Protein AF-A0A293M1A0-F1 (afdb_monomer)

Structure (mmCIF, N/CA/C/O backbone):
data_AF-A0A293M1A0-F1
#
_entry.id   AF-A0A293M1A0-F1
#
loop_
_atom_site.group_PDB
_atom_site.id
_atom_site.type_symbol
_atom_site.label_atom_id
_atom_site.label_alt_id
_atom_site.label_comp_id
_atom_site.label_asym_id
_atom_site.label_entity_id
_atom_site.label_seq_id
_atom_site.pdbx_PDB_ins_code
_atom_site.Cartn_x
_atom_site.Cartn_y
_atom_site.Cartn_z
_atom_site.occupancy
_atom_site.B_iso_or_equiv
_atom_site.auth_seq_id
_atom_site.auth_comp_id
_atom_site.auth_asym_id
_atom_site.auth_atom_id
_atom_site.pdbx_PDB_model_num
ATOM 1 N N . MET A 1 1 ? -8.071 -11.039 8.544 1.00 92.06 1 MET A N 1
ATOM 2 C CA . MET A 1 1 ? -9.370 -10.866 7.841 1.00 92.06 1 MET A CA 1
ATOM 3 C C . MET A 1 1 ? -10.213 -9.900 8.651 1.00 92.06 1 MET A C 1
ATOM 5 O O . MET A 1 1 ? -10.006 -9.827 9.856 1.00 92.06 1 MET A O 1
ATOM 9 N N . THR A 1 2 ? -11.104 -9.145 8.017 1.00 94.00 2 THR A N 1
ATOM 10 C CA . THR A 1 2 ? -11.994 -8.207 8.708 1.00 94.00 2 THR A CA 1
ATOM 11 C C . THR A 1 2 ? -13.139 -8.940 9.395 1.00 94.00 2 THR A C 1
ATOM 13 O O . THR A 1 2 ? -13.490 -10.064 9.032 1.00 94.00 2 THR A O 1
ATOM 16 N N . THR A 1 3 ? -13.730 -8.309 10.402 1.00 91.56 3 THR A N 1
ATOM 17 C CA . THR A 1 3 ? -15.045 -8.707 10.906 1.00 91.56 3 THR A CA 1
ATOM 18 C C . THR A 1 3 ? -16.124 -8.253 9.920 1.00 91.56 3 THR A C 1
ATOM 20 O O . THR A 1 3 ? -15.906 -7.364 9.096 1.00 91.56 3 THR A O 1
ATOM 23 N N . GLY A 1 4 ? -17.299 -8.865 9.993 1.00 88.75 4 GLY A N 1
ATOM 24 C CA . GLY A 1 4 ? -18.459 -8.440 9.219 1.00 88.75 4 GLY A CA 1
ATOM 25 C C . GLY A 1 4 ? -19.722 -8.877 9.935 1.00 88.75 4 GLY A C 1
ATOM 26 O O . GLY A 1 4 ? -19.804 -10.019 10.392 1.00 88.75 4 GLY A O 1
ATOM 27 N N . ARG A 1 5 ? -20.684 -7.962 10.079 1.00 87.62 5 ARG A N 1
ATOM 28 C CA . ARG A 1 5 ? -21.997 -8.292 10.654 1.00 87.62 5 ARG A CA 1
ATOM 29 C C . ARG A 1 5 ? -22.982 -8.623 9.544 1.00 87.62 5 ARG A C 1
ATOM 31 O O . ARG A 1 5 ? -23.763 -9.561 9.674 1.00 87.62 5 ARG A O 1
ATOM 38 N N . ARG A 1 6 ? -22.942 -7.847 8.460 1.00 88.69 6 ARG A N 1
ATOM 39 C CA . ARG A 1 6 ? -23.816 -8.000 7.287 1.00 88.69 6 ARG A CA 1
ATOM 40 C C . ARG A 1 6 ? -23.042 -8.301 6.018 1.00 88.69 6 ARG A C 1
ATOM 42 O O . ARG A 1 6 ? -23.565 -8.964 5.125 1.00 88.69 6 ARG A O 1
ATOM 49 N N . SER A 1 7 ? -21.810 -7.813 5.933 1.00 88.38 7 SER A N 1
ATOM 50 C CA . SER A 1 7 ? -20.919 -8.093 4.816 1.00 88.38 7 SER A CA 1
ATOM 51 C C . SER A 1 7 ? -20.076 -9.344 5.075 1.00 88.38 7 SER A C 1
ATOM 53 O O . SER A 1 7 ? -19.873 -9.766 6.216 1.00 88.38 7 SER A O 1
ATOM 55 N N . ARG A 1 8 ? -19.597 -9.977 3.997 1.00 91.69 8 ARG A N 1
ATOM 56 C CA . ARG A 1 8 ? -18.632 -11.076 4.120 1.00 91.69 8 ARG A CA 1
ATOM 57 C C . ARG A 1 8 ? -17.258 -10.510 4.506 1.00 91.69 8 ARG A C 1
ATOM 59 O O . ARG A 1 8 ? -16.868 -9.497 3.927 1.00 91.69 8 ARG A O 1
ATOM 66 N N . PRO A 1 9 ? -16.507 -11.183 5.398 1.00 92.81 9 PRO A N 1
ATOM 67 C CA . PRO A 1 9 ? -15.127 -10.827 5.714 1.00 92.81 9 PRO A CA 1
ATOM 68 C C . PRO A 1 9 ? -14.248 -10.654 4.471 1.00 92.81 9 PRO A C 1
ATOM 70 O O . PRO A 1 9 ? -14.288 -11.479 3.556 1.00 92.81 9 PRO A O 1
ATOM 73 N N . ILE A 1 10 ? -13.411 -9.618 4.476 1.00 93.44 10 ILE A N 1
ATOM 74 C CA . ILE A 1 10 ? -12.408 -9.343 3.439 1.00 93.44 10 ILE A CA 1
ATOM 75 C C . ILE A 1 10 ? -10.989 -9.374 4.032 1.00 93.44 10 ILE A C 1
ATOM 77 O O . ILE A 1 10 ? -10.817 -9.323 5.255 1.00 93.44 10 ILE A O 1
ATOM 81 N N . PRO A 1 11 ? -9.931 -9.461 3.206 1.00 94.88 11 PRO A N 1
ATOM 82 C CA . PRO A 1 11 ? -8.573 -9.228 3.684 1.00 94.88 11 PRO A CA 1
ATOM 83 C C . PRO A 1 11 ? -8.438 -7.826 4.291 1.00 94.88 11 PRO A C 1
ATOM 85 O O . PRO A 1 11 ? -8.888 -6.847 3.704 1.00 94.88 11 PRO A O 1
ATOM 88 N N . GLN A 1 12 ? -7.797 -7.728 5.459 1.00 95.06 12 GLN A N 1
ATOM 89 C CA . GLN A 1 12 ? -7.543 -6.434 6.115 1.00 95.06 12 GLN A CA 1
ATOM 90 C C . GLN A 1 12 ? -6.562 -5.570 5.322 1.00 95.06 12 GLN A C 1
ATOM 92 O O . GLN A 1 12 ? -6.642 -4.349 5.371 1.00 95.06 12 GLN A O 1
ATOM 97 N N . LEU A 1 13 ? -5.648 -6.205 4.590 1.00 96.31 13 LEU A N 1
ATOM 98 C CA . LEU A 1 13 ? -4.640 -5.544 3.780 1.00 96.31 13 LEU A CA 1
ATOM 99 C C . LEU A 1 13 ? -4.527 -6.283 2.446 1.00 96.31 13 LEU A C 1
ATOM 101 O O . LEU A 1 13 ? -4.285 -7.491 2.426 1.00 96.31 13 LEU A O 1
ATOM 105 N N . ARG A 1 14 ? -4.737 -5.575 1.334 1.00 97.12 14 ARG A N 1
ATOM 106 C CA . ARG A 1 14 ? -4.745 -6.160 -0.011 1.00 97.12 14 ARG A CA 1
ATOM 107 C C . ARG A 1 14 ? -4.007 -5.279 -1.011 1.00 97.12 14 ARG A C 1
ATOM 109 O O . ARG A 1 14 ? -4.483 -4.208 -1.380 1.00 97.12 14 ARG A O 1
ATOM 116 N N . CYS A 1 15 ? -2.883 -5.780 -1.511 1.00 97.19 15 CYS A N 1
ATOM 117 C CA . CYS A 1 15 ? -2.223 -5.186 -2.666 1.00 97.19 15 CYS A CA 1
ATOM 118 C C . CYS A 1 15 ? -2.982 -5.567 -3.945 1.00 97.19 15 CYS A C 1
ATOM 120 O O . CYS A 1 15 ? -3.235 -6.746 -4.189 1.00 97.19 15 CYS A O 1
ATOM 122 N N . VAL A 1 16 ? -3.363 -4.573 -4.752 1.00 97.19 16 VAL A N 1
ATOM 123 C CA . VAL A 1 16 ? -4.131 -4.759 -6.001 1.00 97.19 16 VAL A CA 1
ATOM 124 C C . VAL A 1 16 ? -3.316 -4.443 -7.265 1.00 97.19 16 VAL A C 1
ATOM 126 O O . VAL A 1 16 ? -3.873 -4.355 -8.357 1.00 97.19 16 VAL A O 1
ATOM 129 N N . GLY A 1 17 ? -1.999 -4.263 -7.131 1.00 96.62 17 GLY A N 1
ATOM 130 C CA . GLY A 1 17 ? -1.057 -4.047 -8.234 1.00 96.62 17 GLY A CA 1
ATOM 131 C C . GLY A 1 17 ? -0.286 -2.730 -8.122 1.00 96.62 17 GLY A C 1
ATOM 132 O O . GLY A 1 17 ? -0.004 -2.262 -7.023 1.00 96.62 17 GLY A O 1
ATOM 133 N N . GLY A 1 18 ? 0.038 -2.135 -9.272 1.00 96.12 18 GLY A N 1
ATOM 134 C CA . GLY A 1 18 ? 0.883 -0.938 -9.395 1.00 96.12 18 GLY A CA 1
ATOM 135 C C . GLY A 1 18 ? 2.228 -1.252 -10.058 1.00 96.12 18 GLY A C 1
ATOM 136 O O . GLY A 1 18 ? 2.550 -2.421 -10.283 1.00 96.12 18 GLY A O 1
ATOM 137 N N . SER A 1 19 ? 2.999 -0.223 -10.414 1.00 95.12 19 SER A N 1
ATOM 138 C CA . SER A 1 19 ? 4.266 -0.385 -11.149 1.00 95.12 19 SER A CA 1
ATOM 139 C C . SER A 1 19 ? 5.346 -1.149 -10.376 1.00 95.12 19 SER A C 1
ATOM 141 O O . SER A 1 19 ? 6.190 -1.788 -10.998 1.00 95.12 19 SER A O 1
ATOM 143 N N . ALA A 1 20 ? 5.307 -1.138 -9.039 1.00 94.06 20 ALA A N 1
ATOM 144 C CA . ALA A 1 20 ? 6.223 -1.921 -8.206 1.00 94.06 20 ALA A CA 1
ATOM 145 C C . ALA A 1 20 ? 5.774 -3.384 -8.018 1.00 94.06 20 ALA A C 1
ATOM 147 O O . ALA A 1 20 ? 6.529 -4.198 -7.483 1.00 94.06 20 ALA A O 1
ATOM 148 N N . GLY A 1 21 ? 4.552 -3.723 -8.441 1.00 94.62 21 GLY A N 1
ATOM 149 C CA . GLY A 1 21 ? 3.931 -5.017 -8.170 1.00 94.62 21 GLY A CA 1
ATOM 150 C C . GLY A 1 21 ? 3.651 -5.259 -6.681 1.00 94.62 21 GLY A C 1
ATOM 151 O O . GLY A 1 21 ? 3.812 -4.381 -5.837 1.00 94.62 21 GLY A O 1
ATOM 152 N N . CYS A 1 22 ? 3.219 -6.481 -6.358 1.00 95.81 22 CYS A N 1
ATOM 153 C CA . CYS A 1 22 ? 2.843 -6.894 -4.999 1.00 95.81 22 CYS A CA 1
ATOM 154 C C . CYS A 1 22 ? 3.838 -7.879 -4.366 1.00 95.81 22 CYS A C 1
ATOM 156 O O . CYS A 1 22 ? 3.462 -8.621 -3.465 1.00 95.81 22 CYS A O 1
ATOM 158 N N . SER A 1 23 ? 5.083 -7.930 -4.852 1.00 93.75 23 SER A N 1
ATOM 159 C CA . SER A 1 23 ? 6.075 -8.911 -4.387 1.00 93.75 23 SER A CA 1
ATOM 160 C C . SER A 1 23 ? 6.644 -8.584 -3.007 1.00 93.75 23 SER A C 1
ATOM 162 O O . SER A 1 23 ? 6.910 -9.497 -2.238 1.00 93.75 23 SER A O 1
ATOM 164 N N . ASN A 1 24 ? 6.796 -7.294 -2.689 1.00 93.75 24 ASN A N 1
ATOM 165 C CA . ASN A 1 24 ? 7.317 -6.817 -1.403 1.00 93.75 24 ASN A CA 1
ATOM 166 C C . ASN A 1 24 ? 6.337 -5.815 -0.766 1.00 93.75 24 ASN A C 1
ATOM 168 O O . ASN A 1 24 ? 6.633 -4.620 -0.730 1.00 93.75 24 ASN A O 1
ATOM 172 N N . PRO A 1 25 ? 5.139 -6.259 -0.350 1.00 95.38 25 PRO A N 1
ATOM 173 C CA . PRO A 1 25 ? 4.180 -5.399 0.327 1.00 95.38 25 PRO A CA 1
ATOM 174 C C . PRO A 1 25 ? 4.623 -5.077 1.763 1.00 95.38 25 PRO A C 1
ATOM 176 O O . PRO A 1 25 ? 5.349 -5.868 2.361 1.00 95.38 25 PRO A O 1
ATOM 179 N N . PRO A 1 26 ? 4.176 -3.950 2.347 1.00 96.25 26 PRO A N 1
ATOM 180 C CA . PRO A 1 26 ? 4.352 -3.709 3.774 1.00 96.25 26 PRO A CA 1
ATOM 181 C C . PRO A 1 26 ? 3.527 -4.705 4.598 1.00 96.25 26 PRO A C 1
ATOM 183 O O . PRO A 1 26 ? 2.378 -4.996 4.257 1.00 96.25 26 PRO A O 1
ATOM 186 N N . ASP A 1 27 ? 4.082 -5.160 5.720 1.00 94.81 27 ASP A N 1
ATOM 187 C CA . ASP A 1 27 ? 3.384 -6.063 6.646 1.00 94.81 27 ASP A CA 1
ATOM 188 C C . ASP A 1 27 ? 2.269 -5.348 7.420 1.00 94.81 27 ASP A C 1
ATOM 190 O O . ASP A 1 27 ? 1.225 -5.926 7.728 1.00 94.81 27 ASP A O 1
ATOM 194 N N . VAL A 1 28 ? 2.490 -4.068 7.739 1.00 96.06 28 VAL A N 1
ATOM 195 C CA . VAL A 1 28 ? 1.594 -3.257 8.566 1.00 96.06 28 VAL A CA 1
ATOM 196 C C . VAL A 1 28 ? 1.384 -1.893 7.925 1.00 96.06 28 VAL A C 1
ATOM 198 O O . VAL A 1 28 ? 2.331 -1.219 7.520 1.00 96.06 28 VAL A O 1
ATOM 201 N N . VAL A 1 29 ? 0.123 -1.464 7.882 1.00 97.56 29 VAL A N 1
ATOM 202 C CA . VAL A 1 29 ? -0.276 -0.125 7.445 1.00 97.56 29 VAL A CA 1
ATOM 203 C C . VAL A 1 29 ? -1.170 0.498 8.509 1.00 97.56 29 VAL A C 1
ATOM 205 O O . VAL A 1 29 ? -2.088 -0.142 9.018 1.00 97.56 29 VAL A O 1
ATOM 208 N N . GLN A 1 30 ? -0.908 1.757 8.835 1.00 96.75 30 GLN A N 1
ATOM 209 C CA . GLN A 1 30 ? -1.683 2.555 9.775 1.00 96.75 30 GLN A CA 1
ATOM 210 C C . GLN A 1 30 ? -2.423 3.643 9.006 1.00 96.75 30 GLN A C 1
ATOM 212 O O . GLN A 1 30 ? -1.793 4.520 8.417 1.00 96.75 30 GLN A O 1
ATOM 217 N N . CYS A 1 31 ? -3.752 3.584 9.005 1.00 95.25 31 CYS A N 1
ATOM 218 C CA . CYS A 1 31 ? -4.597 4.594 8.380 1.00 95.25 31 CYS A CA 1
ATOM 219 C C . CYS A 1 31 ? -5.241 5.492 9.436 1.00 95.25 31 CYS A C 1
ATOM 221 O O . CYS A 1 31 ? -5.755 5.018 10.448 1.00 95.25 31 CYS A O 1
ATOM 223 N N . TYR A 1 32 ? -5.230 6.791 9.172 1.00 94.00 32 TYR A N 1
ATOM 224 C CA . TYR A 1 32 ? -5.743 7.836 10.042 1.00 94.00 32 TYR A CA 1
ATOM 225 C C . TYR A 1 32 ? -6.869 8.571 9.329 1.00 94.00 32 TYR A C 1
ATOM 227 O O . TYR A 1 32 ? -6.716 8.977 8.177 1.00 94.00 32 TYR A O 1
ATOM 235 N N . ASN A 1 33 ? -7.983 8.772 10.025 1.00 91.00 33 ASN A N 1
ATOM 236 C CA . ASN A 1 33 ? -9.042 9.656 9.562 1.00 91.00 33 ASN A CA 1
ATOM 237 C C . ASN A 1 33 ? -8.555 11.113 9.696 1.00 91.00 33 ASN A C 1
ATOM 239 O O . ASN A 1 33 ? -8.233 11.566 10.795 1.00 91.00 33 ASN A O 1
ATOM 243 N N . ARG A 1 34 ? -8.459 11.827 8.573 1.00 93.81 34 ARG A N 1
ATOM 244 C CA . ARG A 1 34 ? -8.028 13.230 8.474 1.00 93.81 34 ARG A CA 1
ATOM 245 C C . ARG A 1 34 ? -9.186 14.219 8.355 1.00 93.81 34 ARG A C 1
ATOM 247 O O . ARG A 1 34 ? -8.941 15.409 8.190 1.00 93.81 34 ARG A O 1
ATOM 254 N N . GLY A 1 35 ? -10.421 13.749 8.484 1.00 88.06 35 GLY A N 1
ATOM 255 C CA . GLY A 1 35 ? -11.637 14.546 8.385 1.00 88.06 35 GLY A CA 1
ATOM 256 C C . GLY A 1 35 ? -12.551 14.053 7.271 1.00 88.06 35 GLY A C 1
ATOM 257 O O . GLY A 1 35 ? -12.362 12.971 6.720 1.00 88.06 35 GLY A O 1
ATOM 258 N N . MET A 1 36 ? -13.553 14.862 6.942 1.00 85.25 36 MET A N 1
ATOM 259 C CA . MET A 1 36 ? -14.466 14.627 5.824 1.00 85.25 36 MET A CA 1
ATOM 260 C C . MET A 1 36 ? -14.345 15.778 4.830 1.00 85.25 36 MET A C 1
ATOM 262 O O . MET A 1 36 ? -14.148 16.921 5.237 1.00 85.25 36 MET A O 1
ATOM 266 N N . ASP A 1 37 ? -14.484 15.485 3.541 1.00 85.62 37 ASP A N 1
ATOM 267 C CA . ASP A 1 37 ? -14.511 16.490 2.466 1.00 85.62 37 ASP A CA 1
ATOM 268 C C . ASP A 1 37 ? -15.933 16.979 2.126 1.00 85.62 37 ASP A C 1
ATOM 270 O O . ASP A 1 37 ? -16.129 17.734 1.176 1.00 85.62 37 ASP A O 1
ATOM 274 N N . GLY A 1 38 ? -16.923 16.559 2.917 1.00 82.19 38 GLY A N 1
ATOM 275 C CA . GLY A 1 38 ? -18.347 16.831 2.718 1.00 82.19 38 GLY A CA 1
ATOM 276 C C . GLY A 1 38 ? -19.147 15.579 2.364 1.00 82.19 38 GLY A C 1
ATOM 277 O O . GLY A 1 38 ? -20.306 15.494 2.761 1.00 82.19 38 GLY A O 1
ATOM 278 N N . ASN A 1 39 ? -18.517 14.590 1.721 1.00 80.56 39 ASN A N 1
ATOM 279 C CA . ASN A 1 39 ? -19.167 13.334 1.344 1.00 80.56 39 ASN A CA 1
ATOM 280 C C . ASN A 1 39 ? -18.472 12.120 1.966 1.00 80.56 39 ASN A C 1
ATOM 282 O O . ASN A 1 39 ? -19.142 11.270 2.547 1.00 80.56 39 ASN A O 1
ATOM 286 N N . ASP A 1 40 ? -17.142 12.056 1.873 1.00 82.31 40 ASP A N 1
ATOM 287 C CA . ASP A 1 40 ? -16.357 10.881 2.234 1.00 82.31 40 ASP A CA 1
ATOM 288 C C . ASP A 1 40 ? -15.249 11.210 3.242 1.00 82.31 40 ASP A C 1
ATOM 290 O O . ASP A 1 40 ? -14.693 12.315 3.314 1.00 82.31 40 ASP A O 1
ATOM 294 N N . VAL A 1 41 ? -14.900 10.200 4.039 1.00 85.44 41 VAL A N 1
ATOM 295 C CA . VAL A 1 41 ? -13.788 10.281 4.988 1.00 85.44 41 VAL A CA 1
ATOM 296 C C . VAL A 1 41 ? -12.463 10.321 4.234 1.00 85.44 41 VAL A C 1
ATOM 298 O O . VAL A 1 41 ? -12.156 9.445 3.426 1.00 85.44 41 VAL A O 1
ATOM 301 N N . GLN A 1 42 ? -11.635 11.302 4.573 1.00 91.44 42 GLN A N 1
ATOM 302 C CA . GLN A 1 42 ? -10.292 11.451 4.041 1.00 91.44 42 GLN A CA 1
ATOM 303 C C . GLN A 1 42 ? -9.320 10.614 4.865 1.00 91.44 42 GLN A C 1
ATOM 305 O O . GLN A 1 42 ? -9.073 10.894 6.038 1.00 91.44 42 GLN A O 1
ATOM 310 N N . TRP A 1 43 ? -8.762 9.574 4.256 1.00 92.31 43 TRP A N 1
ATOM 311 C CA . TRP A 1 43 ? -7.831 8.665 4.919 1.00 92.31 43 TRP A CA 1
ATOM 312 C C . TRP A 1 43 ? -6.385 8.990 4.560 1.00 92.31 43 TRP A C 1
ATOM 314 O O . TRP A 1 43 ? -6.031 9.094 3.389 1.00 92.31 43 TRP A O 1
ATOM 324 N N . GLU A 1 44 ? -5.520 9.065 5.568 1.00 95.31 44 GLU A N 1
ATOM 325 C CA . GLU A 1 44 ? -4.070 9.065 5.380 1.00 95.31 44 GLU A CA 1
ATOM 326 C C . GLU A 1 44 ? -3.498 7.744 5.869 1.00 95.31 44 GLU A C 1
ATOM 328 O O . GLU A 1 44 ? -3.575 7.445 7.056 1.00 95.31 44 GLU A O 1
ATOM 333 N N . CYS A 1 45 ? -2.896 6.967 4.973 1.00 97.00 45 CYS A N 1
ATOM 334 C CA . CYS A 1 45 ? -2.277 5.693 5.316 1.00 97.00 45 CYS A CA 1
ATOM 335 C C . CYS A 1 45 ? -0.750 5.791 5.279 1.00 97.00 45 CYS A C 1
ATOM 337 O O . CYS A 1 45 ? -0.167 6.306 4.324 1.00 97.00 45 CYS A O 1
ATOM 339 N N . LYS A 1 46 ? -0.103 5.270 6.322 1.00 97.00 46 LYS A N 1
ATOM 340 C CA . LYS A 1 46 ? 1.352 5.224 6.498 1.00 97.00 46 LYS A CA 1
ATOM 341 C C . LYS A 1 46 ? 1.813 3.797 6.718 1.00 97.00 46 LYS A C 1
ATOM 343 O O . LYS A 1 46 ? 1.132 3.019 7.377 1.00 97.00 46 LYS A O 1
ATOM 348 N N . ALA A 1 47 ? 2.984 3.477 6.193 1.00 97.00 47 ALA A N 1
ATOM 349 C CA . ALA A 1 47 ? 3.633 2.195 6.406 1.00 97.00 47 ALA A CA 1
ATOM 350 C C . ALA A 1 47 ? 5.146 2.354 6.305 1.00 97.00 47 ALA A C 1
ATOM 352 O O . ALA A 1 47 ? 5.637 3.271 5.640 1.00 97.00 47 ALA A O 1
ATOM 353 N N . GLU A 1 48 ? 5.868 1.435 6.933 1.00 95.25 48 GLU A N 1
ATOM 354 C CA . GLU A 1 48 ? 7.300 1.284 6.715 1.00 95.25 48 GLU A CA 1
ATOM 355 C C . GLU A 1 48 ? 7.517 0.464 5.442 1.00 95.25 48 GLU A C 1
ATOM 357 O O . GL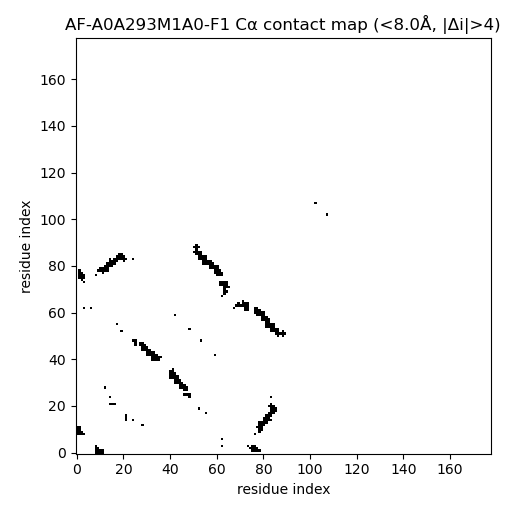U A 1 48 ? 7.077 -0.677 5.329 1.00 95.25 48 GLU A O 1
ATOM 362 N N . MET A 1 49 ? 8.158 1.072 4.447 1.00 93.31 49 MET A N 1
ATOM 363 C CA . MET A 1 49 ? 8.475 0.429 3.175 1.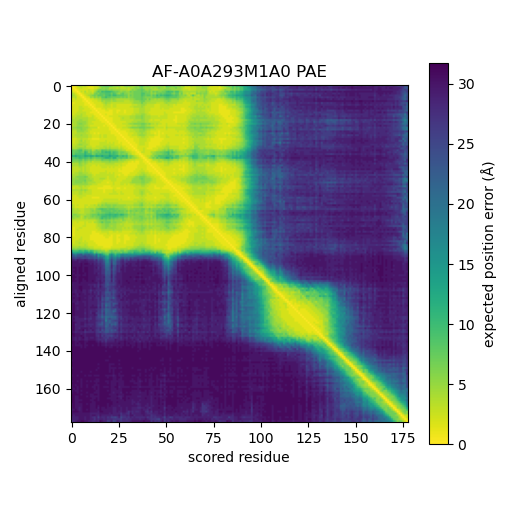00 93.31 49 MET A CA 1
ATOM 364 C C . MET A 1 49 ? 9.790 0.974 2.622 1.00 93.31 49 MET A C 1
ATOM 366 O O . MET A 1 49 ? 10.285 2.022 3.050 1.00 93.31 49 MET A O 1
ATOM 370 N N . SER A 1 50 ? 10.375 0.256 1.663 1.00 92.00 50 SER A N 1
ATOM 371 C CA . SER A 1 50 ? 11.605 0.709 1.014 1.00 92.00 50 SER A CA 1
ATOM 372 C C . SER A 1 50 ? 11.392 2.062 0.328 1.00 92.00 50 SER A C 1
ATOM 374 O O . SER A 1 50 ? 10.343 2.315 -0.259 1.00 92.00 50 SER A O 1
ATOM 376 N N . LYS A 1 51 ? 12.422 2.914 0.320 1.00 92.19 51 LYS A N 1
ATOM 377 C CA . LYS A 1 51 ? 12.368 4.217 -0.367 1.00 92.19 51 LYS A CA 1
ATOM 378 C C . LYS A 1 51 ? 12.128 4.101 -1.874 1.00 92.19 51 LYS A C 1
ATOM 380 O O . LYS A 1 51 ? 11.733 5.091 -2.478 1.00 92.19 51 LYS A O 1
ATOM 385 N N . ALA A 1 52 ? 12.368 2.925 -2.462 1.00 92.00 52 ALA A N 1
ATOM 386 C CA . ALA A 1 52 ? 12.102 2.599 -3.864 1.00 92.00 52 ALA A CA 1
ATOM 387 C C . ALA A 1 52 ? 10.605 2.483 -4.189 1.00 92.00 52 ALA A C 1
ATOM 389 O O . ALA A 1 52 ? 10.239 2.431 -5.362 1.00 92.00 52 ALA A O 1
ATOM 390 N N . GLN A 1 53 ? 9.742 2.447 -3.171 1.00 94.81 53 GLN A N 1
ATOM 391 C CA . GLN A 1 53 ? 8.307 2.258 -3.313 1.00 94.81 53 GLN A CA 1
ATOM 392 C C . GLN A 1 53 ? 7.524 3.345 -2.579 1.00 94.81 53 GLN A C 1
ATOM 394 O O . GLN A 1 53 ? 7.989 3.950 -1.614 1.00 94.81 53 GLN A O 1
ATOM 399 N N . ARG A 1 54 ? 6.307 3.585 -3.055 1.00 95.75 54 ARG A N 1
ATOM 400 C CA . ARG A 1 54 ? 5.313 4.435 -2.404 1.00 95.75 54 ARG A CA 1
ATOM 401 C C . ARG A 1 54 ? 3.919 3.880 -2.638 1.00 95.75 54 ARG A C 1
ATOM 403 O O . ARG A 1 54 ? 3.683 3.150 -3.601 1.00 95.75 54 ARG A O 1
ATOM 410 N N . PHE A 1 55 ? 2.973 4.303 -1.808 1.00 97.50 55 PHE A N 1
ATOM 411 C CA . PHE A 1 55 ? 1.566 4.080 -2.107 1.00 97.50 55 PHE A CA 1
ATOM 412 C C . PHE A 1 55 ? 1.142 4.860 -3.361 1.00 97.50 55 PHE A C 1
ATOM 414 O O . PHE A 1 55 ? 1.488 6.031 -3.544 1.00 97.50 55 PHE A O 1
ATOM 421 N N . GLY A 1 56 ? 0.408 4.174 -4.235 1.00 96.25 56 GLY A N 1
ATOM 422 C CA . GLY A 1 56 ? -0.356 4.757 -5.330 1.00 96.25 56 GLY A CA 1
ATOM 423 C C . GLY A 1 56 ? -1.791 5.029 -4.888 1.00 96.25 56 GLY A C 1
ATOM 424 O O . GLY A 1 56 ? -2.031 5.650 -3.856 1.00 96.25 56 GLY A O 1
ATOM 425 N N . ALA A 1 57 ? -2.758 4.538 -5.664 1.00 96.12 57 ALA A N 1
ATOM 426 C CA . ALA A 1 57 ? -4.164 4.597 -5.277 1.00 96.12 57 ALA A CA 1
ATOM 427 C C . ALA A 1 57 ? -4.424 3.774 -4.002 1.00 96.12 57 ALA A C 1
ATOM 429 O O . ALA A 1 57 ? -3.957 2.637 -3.887 1.00 96.12 57 ALA A O 1
ATOM 430 N N . LEU A 1 58 ? -5.199 4.349 -3.082 1.00 96.19 58 LEU A N 1
ATOM 431 C CA . LEU A 1 58 ? -5.596 3.764 -1.803 1.00 96.19 58 LEU A CA 1
ATOM 432 C C . LEU A 1 58 ? -7.122 3.765 -1.693 1.00 96.19 58 LEU A C 1
ATOM 434 O O . LEU A 1 58 ? -7.772 4.721 -2.111 1.00 96.19 58 LEU A O 1
ATOM 438 N N . ARG A 1 59 ? -7.690 2.712 -1.104 1.00 95.38 59 ARG A N 1
ATOM 439 C CA . ARG A 1 59 ? -9.118 2.621 -0.795 1.00 95.38 59 ARG A CA 1
ATOM 440 C C . ARG A 1 59 ? -9.323 1.904 0.533 1.00 95.38 59 ARG A C 1
ATOM 442 O O . ARG A 1 59 ? -9.041 0.714 0.648 1.00 95.38 59 ARG A O 1
ATOM 449 N N . VAL A 1 60 ? -9.849 2.627 1.516 1.00 95.06 60 VAL A N 1
ATOM 450 C CA . VAL A 1 60 ? -10.299 2.054 2.789 1.00 95.06 60 VAL A CA 1
ATOM 451 C C . VAL A 1 60 ? -11.761 1.643 2.642 1.00 95.06 60 VAL A C 1
ATOM 453 O O . VAL A 1 60 ? -12.574 2.395 2.110 1.00 95.06 60 VAL A O 1
ATOM 456 N N . ILE A 1 61 ? -12.089 0.430 3.075 1.00 93.06 61 ILE A N 1
ATOM 457 C CA . ILE A 1 61 ? -13.423 -0.159 2.959 1.00 93.06 61 ILE A CA 1
ATOM 458 C C . ILE A 1 61 ? -13.837 -0.619 4.347 1.00 93.06 61 ILE A C 1
ATOM 460 O O . ILE A 1 61 ? -13.229 -1.538 4.884 1.00 93.06 61 ILE A O 1
ATOM 464 N N . CYS A 1 62 ? -14.863 0.006 4.916 1.00 92.00 62 CYS A N 1
ATOM 465 C CA . CYS A 1 62 ? -15.370 -0.303 6.250 1.00 92.00 62 CYS A CA 1
ATOM 466 C C . CYS A 1 62 ? -16.875 -0.594 6.203 1.00 92.00 62 CYS A C 1
ATOM 468 O O . CYS A 1 62 ? -17.583 -0.079 5.336 1.00 92.00 62 CYS A O 1
ATOM 470 N N . GLU A 1 63 ? -17.374 -1.392 7.150 1.00 92.62 63 GLU A N 1
ATOM 471 C CA . GLU A 1 63 ? -18.814 -1.602 7.333 1.00 92.62 63 GLU A CA 1
ATOM 472 C C . GLU A 1 63 ? -19.365 -0.547 8.303 1.00 92.62 63 GLU A C 1
ATOM 474 O O . GLU A 1 63 ? -18.852 -0.390 9.414 1.00 92.62 63 GLU A O 1
ATOM 479 N N . GLY A 1 64 ? -20.419 0.164 7.896 1.00 90.62 64 GLY A N 1
ATOM 480 C CA . GLY A 1 64 ? -21.159 1.055 8.793 1.00 90.62 64 GLY A CA 1
ATOM 481 C C . GLY A 1 64 ? -21.865 0.271 9.905 1.00 90.62 64 GLY A C 1
ATOM 482 O O . GLY A 1 64 ? -22.304 -0.866 9.694 1.00 90.62 64 GLY A O 1
ATOM 483 N N . TYR A 1 65 ? -21.956 0.851 11.100 1.00 90.62 65 TYR A N 1
ATOM 484 C CA . TYR A 1 65 ? -22.414 0.140 12.295 1.00 90.62 65 TYR A CA 1
ATOM 485 C C . TYR A 1 65 ? -23.877 -0.313 12.190 1.00 90.62 65 TYR A C 1
ATOM 487 O O . TYR A 1 65 ? -24.142 -1.517 12.290 1.00 90.62 65 TYR A O 1
ATOM 495 N N . ASP A 1 66 ? -24.799 0.608 11.878 1.00 90.06 66 ASP A N 1
ATOM 496 C CA . ASP A 1 66 ? -26.242 0.349 11.781 1.00 90.06 66 ASP A CA 1
ATOM 497 C C . ASP A 1 66 ? -26.778 0.348 10.348 1.00 90.06 66 ASP A C 1
ATOM 499 O O . ASP A 1 66 ? -27.738 -0.368 10.072 1.00 90.06 66 ASP A O 1
ATOM 503 N N . TYR A 1 67 ? -26.117 1.002 9.388 1.00 87.12 67 TYR A N 1
ATOM 504 C CA . TYR A 1 67 ? -26.480 0.982 7.956 1.00 87.12 67 TYR A CA 1
ATOM 505 C C . TYR A 1 67 ? -25.298 1.364 7.036 1.00 87.12 67 TYR A C 1
ATOM 507 O O . TYR A 1 67 ? -24.270 1.842 7.514 1.00 87.12 67 TYR A O 1
ATOM 515 N N . PRO A 1 68 ? -25.380 1.131 5.709 1.00 85.19 68 PRO A N 1
ATOM 516 C CA . PRO A 1 68 ? -24.353 1.598 4.773 1.00 85.19 68 PRO A CA 1
ATOM 517 C C . PRO A 1 68 ? -24.234 3.130 4.794 1.00 85.19 68 PRO A C 1
ATOM 519 O O . PRO A 1 68 ? -25.235 3.816 4.611 1.00 85.19 68 PRO A O 1
ATOM 522 N N . GLY A 1 69 ? -23.025 3.662 4.999 1.00 79.50 69 GLY A N 1
ATOM 523 C CA . GLY A 1 69 ? -22.784 5.112 5.096 1.00 79.50 69 GLY A CA 1
ATOM 524 C C . GLY A 1 69 ? -23.043 5.722 6.480 1.00 79.50 69 GLY A C 1
ATOM 525 O O . GLY A 1 69 ? -23.094 6.940 6.609 1.00 79.50 69 GLY A O 1
ATOM 526 N N . ASP A 1 70 ? -23.222 4.893 7.510 1.00 84.56 70 ASP A N 1
ATOM 527 C CA . ASP A 1 70 ? -23.286 5.332 8.907 1.00 84.56 70 ASP A CA 1
ATOM 528 C C . ASP A 1 70 ? -21.987 6.065 9.322 1.00 84.56 70 ASP A C 1
ATOM 530 O O . ASP A 1 70 ? -20.896 5.589 8.986 1.00 84.56 70 ASP A O 1
ATOM 534 N N . PRO A 1 71 ? -22.067 7.207 10.042 1.00 82.31 71 PRO A N 1
ATOM 535 C CA . PRO A 1 71 ? -20.889 7.901 10.572 1.00 82.31 71 PRO A CA 1
ATOM 536 C C . PRO A 1 71 ? -20.048 7.047 11.536 1.00 82.31 71 PRO A C 1
ATOM 538 O O . PRO A 1 71 ? -18.857 7.312 11.716 1.00 82.31 71 PRO A O 1
ATOM 541 N N . TYR A 1 72 ? -20.642 6.027 12.156 1.00 85.75 72 TYR A N 1
ATOM 542 C CA . TYR A 1 72 ? -19.960 5.050 12.991 1.00 85.75 72 TYR A CA 1
ATOM 543 C C . TYR A 1 72 ? -19.626 3.782 12.205 1.00 85.75 72 TYR A C 1
ATOM 545 O O . TYR A 1 72 ? -20.417 3.252 11.425 1.00 85.75 72 TYR A O 1
ATOM 553 N N . ILE A 1 73 ? -18.433 3.252 12.466 1.00 90.19 73 ILE A N 1
ATOM 554 C CA . ILE A 1 73 ? -17.892 2.073 11.790 1.00 90.19 73 ILE A CA 1
ATOM 555 C C . ILE A 1 73 ? -17.894 0.875 12.740 1.00 90.19 73 ILE A C 1
ATOM 557 O O . ILE A 1 73 ? -17.520 0.984 13.910 1.00 90.19 73 ILE A O 1
ATOM 561 N N . LEU A 1 74 ? -18.250 -0.301 12.221 1.00 91.81 74 LEU A N 1
ATOM 562 C CA . LEU A 1 74 ? -18.151 -1.560 12.949 1.00 91.81 74 LEU A CA 1
ATOM 563 C C . LEU A 1 74 ? -16.687 -1.902 13.262 1.00 91.81 74 LEU A C 1
ATOM 565 O O . LEU A 1 74 ? -15.835 -1.968 12.371 1.00 91.81 74 LEU A O 1
ATOM 569 N N . GLN A 1 75 ? -16.395 -2.176 14.533 1.00 91.81 75 GLN A N 1
ATOM 570 C CA . GLN A 1 75 ? -15.043 -2.496 14.985 1.00 91.81 75 GLN A CA 1
ATOM 571 C C . GLN A 1 75 ? -14.472 -3.719 14.249 1.00 91.81 75 GLN A C 1
ATOM 573 O O . GLN A 1 75 ? -15.095 -4.779 14.187 1.00 91.81 75 GLN A O 1
ATOM 578 N N . GLY A 1 76 ? -13.260 -3.567 13.709 1.00 93.00 76 GLY A N 1
ATOM 579 C CA . GLY A 1 76 ? -12.553 -4.626 12.982 1.00 93.00 76 GLY A CA 1
ATOM 580 C C . GLY A 1 76 ? -13.031 -4.855 11.544 1.00 93.00 76 GLY A C 1
ATOM 581 O O . GLY A 1 76 ? -12.497 -5.741 10.878 1.00 93.00 76 GLY A O 1
ATOM 582 N N . SER A 1 77 ? -13.998 -4.070 11.055 1.00 94.94 77 SER A N 1
ATOM 583 C CA . SER A 1 77 ? -14.586 -4.264 9.722 1.00 94.94 77 SER A CA 1
ATOM 584 C C . SER A 1 77 ? -13.790 -3.625 8.582 1.00 94.94 77 SER A C 1
ATOM 586 O O . SER A 1 77 ? -14.033 -3.936 7.419 1.00 94.94 77 SER A O 1
ATOM 588 N N . CYS A 1 78 ? -12.834 -2.746 8.898 1.00 94.25 78 CYS A N 1
ATOM 589 C CA . CYS A 1 78 ? -12.069 -2.018 7.893 1.00 94.25 78 CYS A CA 1
ATOM 590 C C . CYS A 1 78 ? -10.981 -2.874 7.238 1.00 94.25 78 CYS A C 1
ATOM 592 O O . CYS A 1 78 ? -10.141 -3.461 7.924 1.00 94.25 78 CYS A O 1
ATOM 594 N N . GLY A 1 79 ? -10.957 -2.869 5.908 1.00 96.00 79 GLY A N 1
ATOM 595 C CA . GLY A 1 79 ? -9.858 -3.357 5.082 1.00 96.00 79 GLY A CA 1
ATOM 596 C C . GLY A 1 79 ? -9.271 -2.245 4.214 1.00 96.00 79 GLY A C 1
ATOM 597 O O . GLY A 1 79 ? -9.947 -1.266 3.893 1.00 96.00 79 GLY A O 1
ATOM 598 N N . LEU A 1 80 ? -8.005 -2.397 3.833 1.00 97.50 80 LEU A N 1
ATOM 599 C CA . LEU A 1 80 ? -7.292 -1.486 2.944 1.00 97.50 80 LEU A CA 1
ATOM 600 C C . LEU A 1 80 ? -6.926 -2.186 1.637 1.00 97.50 80 LEU A C 1
ATOM 602 O O . LEU A 1 80 ? -6.221 -3.197 1.634 1.00 97.50 80 LEU A O 1
ATOM 606 N N . GLU A 1 81 ? -7.322 -1.578 0.526 1.00 97.81 81 GLU A N 1
ATOM 607 C CA . GLU A 1 81 ? -6.821 -1.901 -0.803 1.00 97.81 81 GLU A CA 1
ATOM 608 C C . GLU A 1 81 ? -5.848 -0.825 -1.269 1.00 97.81 81 GLU A C 1
ATOM 610 O O . GLU A 1 81 ? -6.127 0.370 -1.155 1.00 97.81 81 GLU A O 1
ATOM 615 N N . TYR A 1 82 ? -4.700 -1.236 -1.799 1.00 97.75 82 TYR A N 1
ATOM 616 C CA . TYR A 1 82 ? -3.660 -0.297 -2.203 1.00 97.75 82 TYR A CA 1
ATOM 617 C C . TYR A 1 82 ? -2.885 -0.768 -3.427 1.00 97.75 82 TYR A C 1
ATOM 619 O O . TYR A 1 82 ? -2.757 -1.966 -3.693 1.00 97.75 82 TYR A O 1
ATOM 627 N N . LYS A 1 83 ? -2.340 0.200 -4.164 1.00 97.88 83 LYS A N 1
ATOM 628 C CA . LYS A 1 83 ? -1.325 -0.028 -5.194 1.00 97.88 83 LYS A CA 1
ATOM 629 C C . LYS A 1 83 ? 0.052 0.390 -4.694 1.00 97.88 83 LYS A C 1
ATOM 631 O O . LYS A 1 83 ? 0.160 1.358 -3.939 1.00 97.88 83 LYS A O 1
ATOM 636 N N . LEU A 1 84 ? 1.091 -0.307 -5.144 1.00 97.25 84 LEU A N 1
ATOM 637 C CA . LEU A 1 84 ? 2.484 0.069 -4.909 1.00 97.25 84 LEU A CA 1
ATOM 638 C C . LEU A 1 84 ? 3.116 0.585 -6.195 1.00 97.25 84 LEU A C 1
ATOM 640 O O . LEU A 1 84 ? 3.123 -0.090 -7.224 1.00 97.25 84 LEU A O 1
ATOM 644 N N . GLU A 1 85 ? 3.673 1.784 -6.117 1.00 96.50 85 GLU A N 1
ATOM 645 C CA . GLU A 1 85 ? 4.338 2.446 -7.231 1.00 96.50 85 GLU A CA 1
ATOM 646 C C . GLU A 1 85 ? 5.828 2.602 -6.952 1.00 96.50 85 GLU A C 1
ATOM 648 O O . GLU A 1 85 ? 6.232 2.835 -5.811 1.00 96.50 85 GLU A O 1
ATOM 653 N N . LEU A 1 86 ? 6.644 2.516 -8.000 1.00 94.38 86 LEU A N 1
ATOM 654 C CA . LEU A 1 86 ? 8.065 2.827 -7.907 1.00 94.38 86 LEU A CA 1
ATOM 655 C C . LEU A 1 86 ? 8.264 4.342 -7.743 1.00 94.38 86 LEU A C 1
ATOM 657 O O . LEU A 1 86 ? 7.553 5.160 -8.332 1.00 94.38 86 LEU A O 1
ATOM 661 N N . THR A 1 87 ? 9.236 4.729 -6.923 1.00 91.88 87 THR A N 1
ATOM 662 C CA . THR A 1 87 ? 9.595 6.139 -6.671 1.00 91.88 87 THR A CA 1
ATOM 663 C C . THR A 1 87 ? 10.758 6.624 -7.537 1.00 91.88 87 THR A C 1
ATOM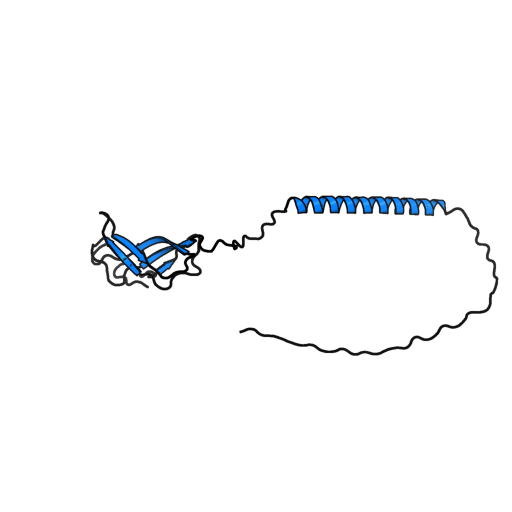 665 O O . THR A 1 87 ? 11.089 7.806 -7.492 1.00 91.88 87 THR A O 1
ATOM 668 N N . GLY A 1 88 ? 11.413 5.719 -8.274 1.00 85.38 88 GLY A N 1
ATOM 669 C CA . GLY A 1 88 ? 12.683 5.967 -8.970 1.00 85.38 88 GLY A CA 1
ATOM 670 C C . GLY A 1 88 ? 13.898 6.072 -8.035 1.00 85.38 88 GLY A C 1
ATOM 671 O O . GLY A 1 88 ? 15.022 6.341 -8.467 1.00 85.38 88 GLY A O 1
ATOM 672 N N . TYR A 1 89 ? 13.708 5.864 -6.726 1.00 81.19 89 TYR A N 1
ATOM 673 C CA . TYR A 1 89 ? 14.802 5.870 -5.761 1.00 81.19 89 TYR A CA 1
ATOM 674 C C . TYR A 1 89 ? 15.695 4.645 -5.975 1.00 81.19 89 TYR A C 1
ATOM 676 O O . TYR A 1 89 ? 15.288 3.515 -5.711 1.00 81.19 89 TYR A O 1
ATOM 684 N N . GLY A 1 90 ? 16.924 4.884 -6.434 1.00 66.00 90 GLY A N 1
ATOM 685 C CA . GLY A 1 90 ? 17.862 3.818 -6.782 1.00 66.00 90 GLY A CA 1
ATOM 686 C C . GLY A 1 90 ? 17.915 3.478 -8.271 1.00 66.00 90 GLY A C 1
ATOM 687 O O . GLY A 1 90 ? 18.572 2.498 -8.607 1.00 66.00 90 GLY A O 1
ATOM 688 N N . ASP A 1 91 ? 17.340 4.302 -9.161 1.00 61.06 91 ASP A N 1
ATOM 689 C CA . ASP A 1 91 ? 17.571 4.242 -10.618 1.00 61.06 91 ASP A CA 1
ATOM 690 C C . ASP A 1 91 ? 19.005 4.678 -10.993 1.00 61.06 91 ASP A C 1
ATOM 692 O O . ASP A 1 91 ? 19.258 5.565 -11.806 1.00 61.06 91 ASP A O 1
ATOM 696 N N . LYS A 1 92 ? 19.991 4.029 -10.375 1.00 57.47 92 LYS A N 1
ATOM 697 C CA . LYS A 1 92 ? 21.358 3.915 -10.860 1.00 57.47 92 LYS A CA 1
ATOM 698 C C . LYS A 1 92 ? 21.545 2.442 -11.206 1.00 57.47 92 LYS A C 1
ATOM 700 O O . LYS A 1 92 ? 21.952 1.664 -10.356 1.00 57.47 92 LYS A O 1
ATOM 705 N N . HIS A 1 93 ? 21.224 2.094 -12.452 1.00 56.78 93 HIS A N 1
ATOM 706 C CA . HIS A 1 93 ? 21.263 0.745 -13.033 1.00 56.78 93 HIS A CA 1
ATOM 707 C C . HIS A 1 93 ? 20.237 -0.257 -12.493 1.00 56.78 93 HIS A C 1
ATOM 709 O O . HIS A 1 93 ? 20.352 -0.738 -11.371 1.00 56.78 93 HIS A O 1
ATOM 715 N N . GLY A 1 94 ? 19.330 -0.716 -13.364 1.00 51.00 94 GLY A N 1
ATOM 716 C CA . GLY A 1 94 ? 18.690 -2.006 -13.109 1.00 51.00 94 GLY A CA 1
ATOM 717 C C . GLY A 1 94 ? 17.315 -2.276 -13.690 1.00 51.00 94 GLY A C 1
ATOM 718 O O . GLY A 1 94 ? 16.671 -3.201 -13.204 1.00 51.00 94 GLY A O 1
ATOM 719 N N . SER A 1 95 ? 16.874 -1.602 -14.757 1.00 47.00 95 SER A N 1
ATOM 720 C CA . SER A 1 95 ? 15.991 -2.322 -15.679 1.00 47.00 95 SER A CA 1
ATOM 721 C C . SER A 1 95 ? 16.803 -3.475 -16.266 1.00 47.00 95 SER A C 1
ATOM 723 O O . SER A 1 95 ? 17.518 -3.317 -17.253 1.00 47.00 95 SER A O 1
ATOM 725 N N . ARG A 1 96 ? 16.673 -4.657 -15.651 1.00 52.16 96 ARG A N 1
ATOM 726 C CA . ARG A 1 96 ? 16.676 -5.932 -16.371 1.00 52.16 96 ARG A CA 1
ATOM 727 C C . ARG A 1 96 ? 15.490 -5.889 -17.334 1.00 52.16 96 ARG A C 1
ATOM 729 O O . ARG A 1 96 ? 14.481 -6.554 -17.132 1.00 52.16 96 ARG A O 1
ATOM 736 N N . GLY A 1 97 ? 15.594 -5.028 -18.342 1.00 44.44 97 GLY A N 1
ATOM 737 C CA . GLY A 1 97 ? 14.817 -5.175 -19.548 1.00 44.44 97 GLY A CA 1
ATOM 738 C C . GLY A 1 97 ? 15.200 -6.531 -20.102 1.00 44.44 97 GLY A C 1
ATOM 739 O O . GLY A 1 97 ? 16.389 -6.843 -20.218 1.00 44.44 97 GLY A O 1
ATOM 740 N N . SER A 1 98 ? 14.193 -7.356 -20.360 1.00 49.66 98 SER A N 1
ATOM 741 C CA . SER A 1 98 ? 14.303 -8.500 -21.248 1.00 49.66 98 SER A CA 1
ATOM 742 C C . SER A 1 98 ? 15.283 -8.165 -22.366 1.00 49.66 98 SER A C 1
ATOM 744 O O . SER A 1 98 ? 15.157 -7.106 -22.984 1.00 49.66 98 SER A O 1
ATOM 746 N N . TYR A 1 99 ? 16.269 -9.036 -22.577 1.00 42.19 99 TYR A N 1
ATOM 747 C CA . TYR A 1 99 ? 17.194 -8.986 -23.702 1.00 42.19 99 TYR A CA 1
ATOM 748 C C . TYR A 1 99 ? 16.397 -9.024 -25.014 1.00 42.19 99 TYR A C 1
ATOM 750 O O . TYR A 1 99 ? 16.250 -10.059 -25.654 1.00 42.19 99 TYR A O 1
ATOM 758 N N . HIS A 1 100 ? 15.853 -7.884 -25.418 1.00 44.94 100 HIS A N 1
ATOM 759 C CA . HIS A 1 100 ? 15.526 -7.616 -26.797 1.00 44.94 100 HIS A CA 1
ATOM 760 C C . HIS A 1 100 ? 16.848 -7.204 -27.420 1.00 44.94 100 HIS A C 1
ATOM 762 O O . HIS A 1 100 ? 17.378 -6.134 -27.124 1.00 44.94 100 HIS A O 1
ATOM 768 N N . HIS A 1 101 ? 17.413 -8.112 -28.215 1.00 42.44 101 HIS A N 1
ATOM 769 C CA . HIS A 1 101 ? 18.531 -7.842 -29.105 1.00 42.44 101 HIS A CA 1
ATOM 770 C C . HIS A 1 101 ? 18.170 -6.665 -30.022 1.00 42.44 101 HIS A C 1
ATOM 772 O O . HIS A 1 101 ? 17.704 -6.848 -31.144 1.00 42.44 101 HIS A O 1
ATOM 778 N N . HIS A 1 102 ? 18.381 -5.439 -29.551 1.00 43.44 102 HIS A N 1
ATOM 779 C CA . HIS A 1 102 ? 18.607 -4.314 -30.433 1.00 43.44 102 HIS A CA 1
ATOM 780 C C . HIS A 1 102 ? 20.013 -4.506 -30.980 1.00 43.44 102 HIS A C 1
ATOM 782 O O . HIS A 1 102 ? 20.994 -4.153 -30.329 1.00 43.44 102 HIS A O 1
ATOM 788 N N . GLY A 1 103 ? 20.080 -5.157 -32.144 1.00 45.69 103 GLY A N 1
ATOM 789 C CA . GLY A 1 103 ? 21.288 -5.231 -32.948 1.00 45.69 103 GLY A CA 1
ATOM 790 C C . GLY A 1 103 ? 21.859 -3.828 -33.071 1.00 45.69 103 GLY A C 1
ATOM 791 O O . GLY A 1 103 ? 21.224 -2.934 -33.634 1.00 45.69 103 GLY A O 1
ATOM 792 N N . SER A 1 104 ? 23.025 -3.637 -32.463 1.00 52.53 104 SER A N 1
ATOM 793 C CA . SER A 1 104 ? 23.798 -2.421 -32.615 1.00 52.53 104 SER A CA 1
ATOM 794 C C . SER A 1 104 ? 24.129 -2.292 -34.094 1.00 52.53 104 SER A C 1
ATOM 796 O O . SER A 1 104 ? 24.494 -3.273 -34.743 1.00 52.53 104 SER A O 1
ATOM 798 N N . SER A 1 105 ? 24.035 -1.089 -34.650 1.00 61.41 105 SER A N 1
ATOM 799 C CA . SER A 1 105 ? 24.411 -0.808 -36.040 1.00 61.41 105 SER A CA 1
ATOM 800 C C . SER A 1 105 ? 25.846 -1.258 -36.374 1.00 61.41 105 SER A C 1
ATOM 802 O O . SER A 1 105 ? 26.180 -1.416 -37.544 1.00 61.41 105 SER A O 1
ATOM 804 N N . GLY A 1 106 ? 26.688 -1.498 -35.358 1.00 59.19 106 GLY A N 1
ATOM 805 C CA . GLY A 1 106 ? 28.011 -2.108 -35.503 1.00 59.19 106 GLY A CA 1
ATOM 806 C C . GLY A 1 106 ? 27.994 -3.614 -35.790 1.00 59.19 106 GLY A C 1
ATOM 807 O O . GLY A 1 106 ? 28.822 -4.078 -36.569 1.00 59.19 106 GLY A O 1
ATOM 808 N N . ASP A 1 107 ? 27.033 -4.368 -35.249 1.00 62.53 107 ASP A N 1
ATOM 809 C CA . ASP A 1 107 ? 26.938 -5.821 -35.443 1.00 62.53 107 ASP A CA 1
ATOM 810 C C . ASP A 1 107 ? 26.485 -6.154 -36.866 1.00 62.53 107 ASP A C 1
ATOM 812 O O . ASP A 1 107 ? 27.035 -7.053 -37.498 1.00 62.53 107 ASP A O 1
ATOM 816 N N . PHE A 1 108 ? 25.538 -5.383 -37.415 1.00 62.22 108 PHE A N 1
ATOM 817 C CA . PHE A 1 108 ? 25.113 -5.538 -38.810 1.00 62.22 108 PHE A CA 1
ATOM 818 C C . PHE A 1 108 ? 26.282 -5.317 -39.774 1.00 62.22 108 PHE A C 1
ATOM 820 O O . PHE A 1 108 ? 26.504 -6.122 -40.675 1.00 62.22 108 PHE A O 1
ATOM 827 N N . LEU A 1 109 ? 27.082 -4.272 -39.547 1.00 62.22 109 LEU A N 1
ATOM 828 C CA . LEU A 1 109 ? 28.264 -4.009 -40.362 1.00 62.22 109 LEU A CA 1
ATOM 829 C C . LEU A 1 109 ? 29.304 -5.124 -40.208 1.00 62.22 109 LEU A C 1
ATOM 831 O O . LEU A 1 109 ? 29.841 -5.580 -41.212 1.00 62.22 109 LEU A O 1
ATOM 835 N N . TYR A 1 110 ? 29.540 -5.626 -38.994 1.00 69.31 110 TYR A N 1
ATOM 836 C CA . TYR A 1 110 ? 30.490 -6.716 -38.755 1.00 69.31 110 TYR A CA 1
ATOM 837 C C . TYR A 1 110 ? 30.065 -8.028 -39.433 1.00 69.31 110 TYR A C 1
ATOM 839 O O . TYR A 1 110 ? 30.887 -8.693 -40.063 1.00 69.31 110 TYR A O 1
ATOM 847 N N . PHE A 1 111 ? 28.774 -8.368 -39.387 1.00 68.38 111 PHE A N 1
ATOM 848 C CA . PHE A 1 111 ? 28.223 -9.515 -40.111 1.00 68.38 111 PHE A CA 1
ATOM 849 C C . PHE A 1 11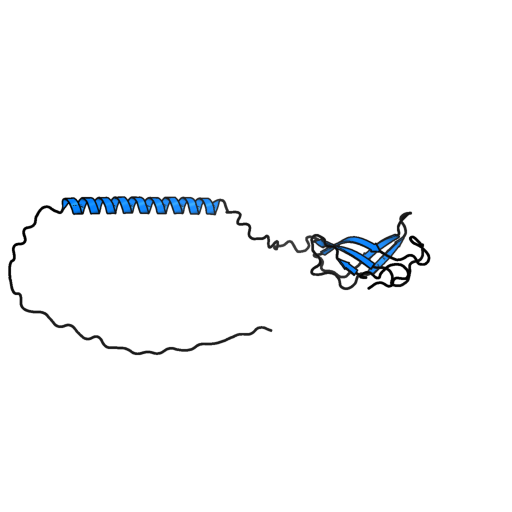1 ? 28.284 -9.329 -41.630 1.00 68.38 111 PHE A C 1
ATOM 851 O O . PHE A 1 111 ? 28.646 -10.266 -42.340 1.00 68.38 111 PHE A O 1
ATOM 858 N N . CYS A 1 112 ? 27.989 -8.132 -42.144 1.00 70.69 112 CYS A N 1
ATOM 859 C CA . CYS A 1 112 ? 28.101 -7.838 -43.572 1.00 70.69 112 CYS A CA 1
ATOM 860 C C . CYS A 1 112 ? 29.547 -7.942 -44.063 1.00 70.69 112 CYS A C 1
ATOM 862 O O . CYS A 1 112 ? 29.805 -8.616 -45.059 1.00 70.69 112 CYS A O 1
ATOM 864 N N . PHE A 1 113 ? 30.503 -7.332 -43.359 1.00 75.44 113 PHE A N 1
ATOM 865 C CA . PHE A 1 113 ? 31.918 -7.447 -43.709 1.00 75.44 113 PHE A CA 1
ATOM 866 C C . PHE A 1 113 ? 32.401 -8.895 -43.584 1.00 75.44 113 PHE A C 1
ATOM 868 O O . PHE A 1 113 ? 33.072 -9.384 -44.489 1.00 75.44 113 PHE A O 1
ATOM 875 N N . GLY A 1 114 ? 31.993 -9.621 -42.539 1.00 82.06 114 GLY A N 1
ATOM 876 C CA . GLY A 1 114 ? 32.310 -11.041 -42.380 1.00 82.06 114 GLY A CA 1
ATOM 877 C C . GLY A 1 114 ? 31.792 -11.904 -43.534 1.00 82.06 114 GLY A C 1
ATOM 878 O O . GLY A 1 114 ? 32.537 -12.718 -44.077 1.00 82.06 114 GLY A O 1
ATOM 879 N N . ALA A 1 115 ? 30.547 -11.688 -43.968 1.00 83.00 115 ALA A N 1
ATOM 880 C CA . ALA A 1 115 ? 29.945 -12.423 -45.079 1.00 83.00 115 ALA A CA 1
ATOM 881 C C . ALA A 1 115 ? 30.603 -12.098 -46.431 1.00 83.00 115 ALA A C 1
ATOM 883 O O . ALA A 1 115 ? 30.820 -13.001 -47.238 1.00 83.00 115 ALA A O 1
ATOM 884 N N . LEU A 1 116 ? 30.967 -10.833 -46.670 1.00 82.94 116 LEU A N 1
ATOM 885 C CA . LEU A 1 116 ? 31.675 -10.424 -47.886 1.00 82.94 116 LEU A CA 1
ATOM 886 C C . LEU A 1 116 ? 33.084 -11.021 -47.955 1.00 82.94 116 LEU A C 1
ATOM 888 O O . LEU A 1 116 ? 33.488 -11.511 -49.007 1.00 82.94 116 LEU A O 1
ATOM 892 N N . ILE A 1 117 ? 33.811 -11.028 -46.835 1.00 87.69 117 ILE A N 1
ATOM 893 C CA . ILE A 1 117 ? 35.148 -11.624 -46.762 1.00 87.69 117 ILE A CA 1
ATOM 894 C C . ILE A 1 117 ? 35.071 -13.143 -46.945 1.00 87.69 117 ILE A C 1
ATOM 896 O O . ILE A 1 117 ? 35.823 -13.693 -47.747 1.00 87.69 117 ILE A O 1
ATOM 900 N N . LEU A 1 118 ? 34.135 -13.825 -46.278 1.00 88.12 118 LEU A N 1
ATOM 901 C CA . LEU A 1 118 ? 33.954 -15.270 -46.435 1.00 88.12 118 LEU A CA 1
ATOM 902 C C . LEU A 1 118 ? 33.561 -15.639 -47.873 1.00 88.12 118 LEU A C 1
ATOM 904 O O . LEU A 1 118 ? 34.135 -16.561 -48.451 1.00 88.12 118 LEU A O 1
ATOM 908 N N . GLY A 1 119 ? 32.633 -14.892 -48.475 1.00 89.94 119 GLY A N 1
ATOM 909 C CA . GLY A 1 119 ? 32.240 -15.078 -49.870 1.00 89.94 119 GLY A CA 1
ATOM 910 C C . GLY A 1 119 ? 33.406 -14.872 -50.839 1.00 89.94 119 GLY A C 1
ATOM 911 O O . GLY A 1 119 ? 33.613 -15.692 -51.731 1.00 89.94 119 GLY A O 1
ATOM 912 N N . PHE A 1 120 ? 34.216 -13.831 -50.634 1.00 91.50 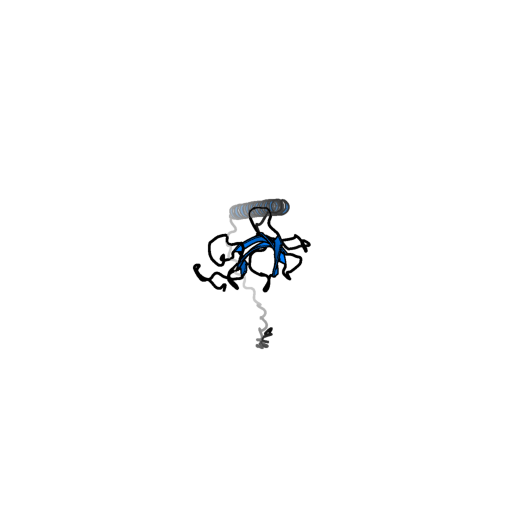120 PHE A N 1
ATOM 913 C CA . PHE A 1 120 ? 35.401 -13.572 -51.452 1.00 91.50 120 PHE A CA 1
ATOM 914 C C . PHE A 1 120 ? 36.434 -14.701 -51.348 1.00 91.50 120 PHE A C 1
ATOM 916 O O . PHE A 1 120 ? 36.932 -15.168 -52.371 1.00 91.50 120 PHE A O 1
ATOM 923 N N . VAL A 1 121 ? 36.709 -15.195 -50.136 1.00 94.56 121 VAL A N 1
ATOM 924 C CA . VAL A 1 121 ? 37.630 -16.323 -49.919 1.00 94.56 121 VAL A CA 1
ATOM 925 C C . VAL A 1 121 ? 37.134 -17.579 -50.635 1.00 94.56 121 VAL A C 1
ATOM 927 O O . VAL A 1 121 ? 37.918 -18.230 -51.322 1.00 94.56 121 VAL A O 1
ATOM 930 N N . ILE A 1 122 ? 35.837 -17.889 -50.549 1.00 93.50 122 ILE A N 1
ATOM 931 C CA . ILE A 1 122 ? 35.247 -19.044 -51.241 1.00 93.50 122 ILE A CA 1
ATOM 932 C C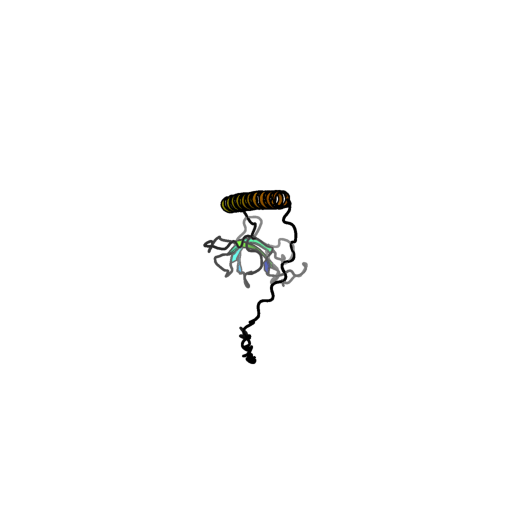 . ILE A 1 122 ? 35.406 -18.907 -52.758 1.00 93.50 122 ILE A C 1
ATOM 934 O O . ILE A 1 122 ? 35.838 -19.855 -53.407 1.00 93.50 122 ILE A O 1
ATOM 938 N N . VAL A 1 123 ? 35.122 -17.733 -53.331 1.00 93.25 123 VAL A N 1
ATOM 939 C CA . VAL A 1 123 ? 35.261 -17.498 -54.778 1.00 93.25 123 VAL A CA 1
ATOM 940 C C . VAL A 1 123 ? 36.714 -17.644 -55.228 1.00 93.25 123 VAL A C 1
ATOM 942 O O . VAL A 1 123 ? 36.974 -18.315 -56.226 1.00 93.25 123 VAL A O 1
ATOM 945 N N . VAL A 1 124 ? 37.670 -17.080 -54.486 1.00 93.38 124 VAL A N 1
ATOM 946 C CA . VAL A 1 124 ? 39.102 -17.213 -54.796 1.00 93.38 124 VAL A CA 1
ATOM 947 C C . VAL A 1 124 ? 39.546 -18.674 -54.705 1.00 93.38 124 VAL A C 1
ATOM 949 O O . VAL A 1 124 ? 40.196 -19.166 -55.626 1.00 93.38 124 VAL A O 1
ATOM 952 N N . CYS A 1 125 ? 39.148 -19.399 -53.656 1.00 91.81 125 CYS A N 1
ATOM 953 C CA . CYS A 1 125 ? 39.420 -20.830 -53.536 1.00 91.81 125 CYS A CA 1
ATOM 954 C C . CYS A 1 125 ? 38.806 -21.622 -54.694 1.00 91.81 125 CYS A C 1
ATOM 956 O O . CYS A 1 125 ? 39.494 -22.451 -55.277 1.00 91.81 125 CYS A O 1
ATOM 958 N N . CYS A 1 126 ? 37.562 -21.341 -55.088 1.00 90.75 126 CYS A N 1
ATOM 959 C CA . CYS A 1 126 ? 36.934 -21.984 -56.239 1.00 90.75 126 CYS A CA 1
ATOM 960 C C . CYS A 1 126 ? 37.693 -21.704 -57.539 1.00 90.75 126 CYS A C 1
ATOM 962 O O . CYS A 1 126 ? 37.908 -22.634 -58.308 1.00 90.75 126 CYS A O 1
ATOM 964 N N . ILE A 1 127 ? 38.139 -20.468 -57.781 1.00 90.31 127 ILE A N 1
ATOM 965 C CA . ILE A 1 127 ? 38.929 -20.124 -58.973 1.00 90.31 127 ILE A CA 1
ATOM 966 C C . ILE A 1 127 ? 40.252 -20.892 -58.977 1.00 90.31 127 ILE A C 1
ATOM 968 O O . ILE A 1 127 ? 40.613 -21.462 -60.004 1.00 90.31 127 ILE A O 1
ATOM 972 N N . ILE A 1 128 ? 40.945 -20.964 -57.837 1.00 90.19 128 ILE A N 1
ATOM 973 C CA . ILE A 1 128 ? 42.187 -21.737 -57.705 1.00 90.19 128 ILE A CA 1
ATOM 974 C C . ILE A 1 128 ? 41.908 -23.223 -57.941 1.00 90.19 128 ILE A C 1
ATOM 976 O O . ILE A 1 128 ? 42.596 -23.843 -58.741 1.00 90.19 128 ILE A O 1
ATOM 980 N N . CYS A 1 129 ? 40.871 -23.795 -57.326 1.00 87.69 129 CYS A N 1
ATOM 981 C CA . CYS A 1 129 ? 40.496 -25.193 -57.526 1.00 87.69 129 CYS A CA 1
ATOM 982 C C . CYS A 1 129 ? 40.137 -25.489 -58.986 1.00 87.69 129 CYS A C 1
ATOM 984 O O . CYS A 1 129 ? 40.599 -26.486 -59.526 1.00 87.69 129 CYS A O 1
ATOM 986 N N . VAL A 1 130 ? 39.359 -24.628 -59.646 1.00 86.69 130 VAL A N 1
ATOM 987 C CA . VAL A 1 130 ? 38.996 -24.789 -61.061 1.00 86.69 130 VAL A CA 1
ATOM 988 C C . VAL A 1 130 ? 40.226 -24.650 -61.952 1.00 86.69 130 VAL A C 1
ATOM 990 O O . VAL A 1 130 ? 40.386 -25.446 -62.870 1.00 86.69 130 VAL A O 1
ATOM 993 N N . ALA A 1 131 ? 41.129 -23.712 -61.662 1.00 85.19 131 ALA A N 1
ATOM 994 C CA . ALA A 1 131 ? 42.395 -23.591 -62.375 1.00 85.19 131 ALA A CA 1
ATOM 995 C C . ALA A 1 131 ? 43.281 -24.830 -62.169 1.00 85.19 131 ALA A C 1
ATOM 997 O O . ALA A 1 131 ? 43.864 -25.318 -63.130 1.00 85.19 131 ALA A O 1
ATOM 998 N N . CYS A 1 132 ? 43.334 -25.397 -60.960 1.00 81.62 132 CYS A N 1
ATOM 999 C CA . CYS A 1 132 ? 44.043 -26.647 -60.678 1.00 81.62 132 CYS A CA 1
ATOM 1000 C C . CYS A 1 132 ? 43.403 -27.850 -61.390 1.00 81.62 132 CYS A C 1
ATOM 1002 O O . CYS A 1 132 ? 44.118 -28.693 -61.924 1.00 81.62 132 CYS A O 1
ATOM 1004 N N . ILE A 1 133 ? 42.070 -27.922 -61.444 1.00 81.38 133 ILE A N 1
ATOM 1005 C CA . ILE A 1 133 ? 41.340 -28.983 -62.152 1.00 81.38 133 ILE A CA 1
ATOM 1006 C C . ILE A 1 133 ? 41.507 -28.837 -63.679 1.00 81.38 133 ILE A C 1
ATOM 1008 O O . ILE A 1 133 ? 41.640 -29.825 -64.395 1.00 81.38 133 ILE A O 1
ATOM 1012 N N . ALA A 1 134 ? 41.562 -27.612 -64.200 1.00 71.88 134 ALA A N 1
ATOM 1013 C CA . ALA A 1 134 ? 41.861 -27.354 -65.608 1.00 71.88 134 ALA A CA 1
ATOM 1014 C C . ALA A 1 134 ? 43.345 -27.605 -65.948 1.00 71.88 134 ALA A C 1
ATOM 1016 O O . ALA A 1 134 ? 43.679 -28.016 -67.058 1.00 71.88 134 ALA A O 1
ATOM 1017 N N . ALA A 1 135 ? 44.247 -27.390 -64.987 1.00 64.25 135 ALA A N 1
ATOM 1018 C CA . ALA A 1 135 ? 45.667 -27.705 -65.118 1.00 64.25 135 ALA A CA 1
ATOM 1019 C C . ALA A 1 135 ? 45.921 -29.224 -65.087 1.00 64.25 135 ALA A C 1
ATOM 1021 O O . ALA A 1 135 ? 46.777 -29.719 -65.820 1.00 64.25 135 ALA A O 1
ATOM 1022 N N . VAL A 1 136 ? 45.153 -29.990 -64.297 1.00 62.91 136 VAL A N 1
ATOM 1023 C CA . VAL A 1 136 ? 45.270 -31.460 -64.287 1.00 62.91 136 VAL A CA 1
ATOM 1024 C C . VAL 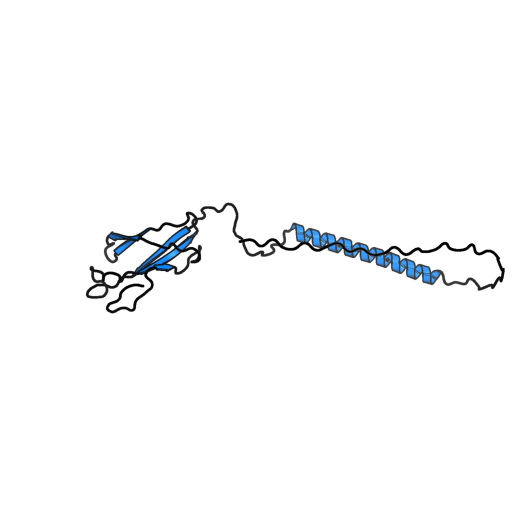A 1 136 ? 44.693 -32.081 -65.560 1.00 62.91 136 VAL A C 1
ATOM 1026 O O . VAL A 1 136 ? 45.274 -33.028 -66.076 1.00 62.91 136 VAL A O 1
ATOM 1029 N N . SER A 1 137 ? 43.639 -31.501 -66.149 1.00 59.19 137 SER A N 1
ATOM 1030 C CA . SER A 1 137 ? 43.113 -31.957 -67.445 1.00 59.19 137 SER A CA 1
ATOM 1031 C C . SER A 1 137 ? 43.976 -31.561 -68.650 1.00 59.19 137 SER A C 1
ATOM 1033 O O . SER A 1 137 ? 43.793 -32.116 -69.730 1.00 59.19 137 SER A O 1
ATOM 1035 N N . SER A 1 138 ? 44.943 -30.652 -68.480 1.00 57.06 138 SER A N 1
ATOM 1036 C CA . SER A 1 138 ? 45.958 -30.329 -69.497 1.00 57.06 138 SER A CA 1
ATOM 1037 C C . SER A 1 138 ? 47.308 -31.021 -69.267 1.00 57.06 138 SER A C 1
ATOM 1039 O O . SER A 1 138 ? 48.180 -30.940 -70.128 1.00 57.06 138 SER A O 1
ATOM 1041 N N . SER A 1 139 ? 47.472 -31.747 -68.154 1.00 53.19 139 SER A N 1
ATOM 1042 C CA . SER A 1 139 ? 48.673 -32.550 -67.871 1.00 53.19 139 SER A CA 1
ATOM 1043 C C . SER A 1 139 ? 48.563 -34.005 -68.345 1.00 53.19 139 SER A C 1
ATOM 1045 O O . SER A 1 139 ? 49.541 -34.743 -68.266 1.00 53.19 139 SER A O 1
ATOM 1047 N N . ASP A 1 140 ? 47.411 -34.417 -68.885 1.00 51.88 140 ASP A N 1
ATOM 1048 C CA . ASP A 1 140 ? 47.193 -35.766 -69.419 1.00 51.88 140 ASP A CA 1
ATOM 1049 C C . ASP A 1 140 ? 47.488 -35.829 -70.930 1.00 51.88 140 ASP A C 1
ATOM 1051 O O . ASP A 1 140 ? 46.653 -36.152 -71.772 1.00 51.88 140 ASP A O 1
ATOM 1055 N N . THR A 1 141 ? 48.733 -35.516 -71.291 1.00 47.12 141 THR A N 1
ATOM 1056 C CA . THR A 1 141 ? 49.353 -36.047 -72.511 1.00 47.12 141 THR A CA 1
ATOM 1057 C C . THR A 1 141 ? 50.658 -36.733 -72.149 1.00 47.12 141 THR A C 1
ATOM 1059 O O . THR A 1 141 ? 51.723 -36.127 -72.160 1.00 47.12 141 THR A O 1
ATOM 1062 N N . GLY A 1 142 ? 50.533 -38.026 -71.856 1.00 50.38 142 GLY A N 1
ATOM 1063 C CA . GLY A 1 142 ? 51.462 -39.058 -72.299 1.00 50.38 142 GLY A CA 1
ATOM 1064 C C . GLY A 1 142 ? 52.889 -38.990 -71.768 1.00 50.38 142 GLY A C 1
ATOM 1065 O O . GLY A 1 142 ? 53.787 -38.494 -72.443 1.00 50.38 142 GLY A O 1
ATOM 1066 N N . THR A 1 143 ? 53.142 -39.698 -70.671 1.00 41.78 143 THR A N 1
ATOM 1067 C CA . THR A 1 143 ? 54.429 -40.371 -70.479 1.00 41.78 143 THR A CA 1
ATOM 1068 C C . THR A 1 143 ? 54.203 -41.874 -70.407 1.00 41.78 143 THR A C 1
ATOM 1070 O O . THR A 1 143 ? 53.606 -42.427 -69.490 1.00 41.78 143 THR A O 1
ATOM 1073 N N . VAL A 1 144 ? 54.649 -42.515 -71.484 1.00 41.84 144 VAL A N 1
ATOM 1074 C CA . VAL A 1 144 ? 54.760 -43.955 -71.687 1.00 41.84 144 VAL A CA 1
ATOM 1075 C C . VAL A 1 144 ? 55.379 -44.614 -70.452 1.00 41.84 144 VAL A C 1
ATOM 1077 O O . VAL A 1 144 ? 56.473 -44.244 -70.031 1.00 41.84 144 VAL A O 1
ATOM 1080 N N . TYR A 1 145 ? 54.709 -45.634 -69.914 1.00 38.94 145 TYR A N 1
ATOM 1081 C CA . TYR A 1 145 ? 55.319 -46.594 -69.000 1.00 38.94 145 TYR A CA 1
ATOM 1082 C C . TYR A 1 145 ? 56.414 -47.365 -69.748 1.00 38.94 145 TYR A C 1
ATOM 1084 O O . TYR A 1 145 ? 56.131 -48.344 -70.436 1.00 38.94 145 TYR A O 1
ATOM 1092 N N . THR A 1 146 ? 57.674 -46.955 -69.624 1.00 40.69 146 THR A N 1
ATOM 1093 C CA . THR A 1 146 ? 58.796 -47.870 -69.848 1.00 40.69 146 THR A CA 1
ATOM 1094 C C . THR A 1 146 ? 59.196 -48.464 -68.507 1.00 40.69 146 THR A C 1
ATOM 1096 O O . THR A 1 146 ? 59.773 -47.808 -67.643 1.00 40.69 146 THR A O 1
ATOM 1099 N N . ALA A 1 147 ? 58.852 -49.738 -68.329 1.00 48.50 147 ALA A N 1
ATOM 1100 C CA . ALA A 1 147 ? 59.376 -50.563 -67.257 1.00 48.50 147 ALA A CA 1
ATOM 1101 C C . ALA A 1 147 ? 60.902 -50.660 -67.406 1.00 48.50 147 ALA A C 1
ATOM 1103 O O . ALA A 1 147 ? 61.403 -51.332 -68.306 1.00 48.50 147 ALA A O 1
ATOM 1104 N N . VAL A 1 148 ? 61.638 -49.989 -66.521 1.00 40.59 148 VAL A N 1
ATOM 1105 C CA . VAL A 1 148 ? 63.060 -50.251 -66.296 1.00 40.59 148 VAL A CA 1
ATOM 1106 C C . VAL A 1 148 ? 63.168 -50.939 -64.947 1.00 40.59 148 VAL A C 1
ATOM 1108 O O . VAL A 1 148 ? 63.017 -50.339 -63.888 1.00 40.59 148 VAL A O 1
ATOM 1111 N N . HIS A 1 149 ? 63.356 -52.251 -65.023 1.00 47.66 149 HIS A N 1
ATOM 1112 C CA . HIS A 1 149 ? 63.641 -53.114 -63.895 1.00 47.66 149 HIS A CA 1
ATOM 1113 C C . HIS A 1 149 ? 65.118 -52.934 -63.524 1.00 47.66 149 HIS A C 1
ATOM 1115 O O . HIS A 1 149 ? 65.986 -53.607 -64.075 1.00 47.66 149 HIS A O 1
ATOM 1121 N N . THR A 1 150 ? 65.415 -52.022 -62.603 1.00 41.03 150 THR A N 1
ATOM 1122 C CA . THR A 1 150 ? 66.720 -51.955 -61.934 1.00 41.03 150 THR A CA 1
ATOM 1123 C C . THR A 1 150 ? 66.520 -52.257 -60.458 1.00 41.03 150 THR A C 1
ATOM 1125 O O . THR A 1 150 ? 65.884 -51.505 -59.725 1.00 41.03 150 THR A O 1
ATOM 1128 N N . GLN A 1 151 ? 67.008 -53.433 -60.061 1.00 43.31 151 GLN A N 1
ATOM 1129 C CA . GLN A 1 151 ? 67.169 -53.836 -58.672 1.00 43.31 151 GLN A CA 1
ATOM 1130 C C . GLN A 1 151 ? 68.220 -52.935 -58.033 1.00 43.31 151 GLN A C 1
ATOM 1132 O O . GLN A 1 151 ? 69.384 -53.031 -58.410 1.00 43.31 151 GLN A O 1
ATOM 1137 N N . ASP A 1 152 ? 67.822 -52.145 -57.040 1.00 36.50 152 ASP A N 1
ATOM 1138 C CA . ASP A 1 152 ? 68.766 -51.577 -56.087 1.00 36.50 152 ASP A CA 1
ATOM 1139 C C . ASP A 1 152 ? 68.621 -52.287 -54.729 1.00 36.50 152 ASP A C 1
ATOM 1141 O O . ASP A 1 152 ? 67.518 -52.362 -54.173 1.00 36.50 152 ASP A O 1
ATOM 1145 N N . PRO A 1 153 ? 69.717 -52.873 -54.211 1.00 50.12 153 PRO A N 1
ATOM 1146 C CA . PRO A 1 153 ? 69.791 -53.450 -52.881 1.00 50.12 153 PRO A CA 1
ATOM 1147 C C . PRO A 1 153 ? 70.001 -52.331 -51.849 1.00 50.12 153 PRO A C 1
ATOM 1149 O O . PRO A 1 153 ? 70.502 -51.265 -52.184 1.00 50.12 153 PRO A O 1
ATOM 1152 N N . TYR A 1 154 ? 69.708 -52.630 -50.583 1.00 45.66 154 TYR A N 1
ATOM 1153 C CA . TYR A 1 154 ? 69.843 -51.777 -49.387 1.00 45.66 154 TYR A CA 1
ATOM 1154 C C . TYR A 1 154 ? 68.600 -50.987 -48.963 1.00 45.66 154 TYR A C 1
ATOM 1156 O O . TYR A 1 154 ? 68.464 -49.786 -49.169 1.00 45.66 154 TYR A O 1
ATOM 1164 N N . ALA A 1 155 ? 67.756 -51.682 -48.199 1.00 44.88 155 ALA A N 1
ATOM 1165 C CA . ALA A 1 155 ? 66.970 -51.080 -47.130 1.00 44.88 155 ALA A CA 1
ATOM 1166 C C . ALA A 1 155 ? 67.823 -50.987 -45.847 1.00 44.88 155 ALA A C 1
ATOM 1168 O O . ALA A 1 155 ? 68.431 -51.992 -45.465 1.00 44.88 155 ALA A O 1
ATOM 1169 N N . PRO A 1 156 ? 67.832 -49.849 -45.131 1.00 51.88 156 PRO A N 1
ATOM 1170 C CA . PRO A 1 156 ? 68.182 -49.812 -43.722 1.00 51.88 156 PRO A CA 1
ATOM 1171 C C . PRO A 1 156 ? 66.926 -49.828 -42.841 1.00 51.88 156 PRO A C 1
ATOM 1173 O O . PRO A 1 156 ? 65.941 -49.127 -43.059 1.00 51.88 156 PRO A O 1
ATOM 1176 N N . SER A 1 157 ? 67.028 -50.677 -41.831 1.00 50.53 157 SER A N 1
ATOM 1177 C CA . SER A 1 157 ? 66.114 -51.021 -40.747 1.00 50.53 157 SER A CA 1
ATOM 1178 C C . SER A 1 157 ? 65.553 -49.849 -39.928 1.00 50.53 157 SER A C 1
ATOM 1180 O O . SER A 1 157 ? 66.269 -48.920 -39.559 1.00 50.53 157 SER A O 1
ATOM 1182 N N . ALA A 1 158 ? 64.275 -49.984 -39.564 1.00 55.38 158 ALA A N 1
ATOM 1183 C CA . ALA A 1 158 ? 63.552 -49.170 -38.590 1.00 55.38 158 ALA A CA 1
ATOM 1184 C C . ALA A 1 158 ? 64.043 -49.390 -37.142 1.00 55.38 158 ALA A C 1
ATOM 1186 O O . ALA A 1 158 ? 64.407 -50.517 -36.798 1.00 55.38 158 ALA A O 1
ATOM 1187 N N . PRO A 1 159 ? 63.948 -48.379 -36.256 1.00 55.97 159 PRO A N 1
ATOM 1188 C CA . PRO A 1 159 ? 63.982 -48.593 -34.817 1.00 55.97 159 PRO A CA 1
ATOM 1189 C C . PRO A 1 159 ? 62.599 -48.436 -34.156 1.00 55.97 159 PRO A C 1
ATOM 1191 O O . PRO A 1 159 ? 61.940 -47.406 -34.254 1.00 55.97 159 PRO A O 1
ATOM 1194 N N . HIS A 1 160 ? 62.218 -49.524 -33.487 1.00 46.50 160 HIS A N 1
ATOM 1195 C CA . HIS A 1 160 ? 61.445 -49.682 -32.249 1.00 46.50 160 HIS A CA 1
ATOM 1196 C C . HIS A 1 160 ? 60.508 -48.561 -31.752 1.00 46.50 160 HIS A C 1
ATOM 1198 O O . HIS A 1 160 ? 60.946 -47.512 -31.287 1.00 46.50 160 HIS A O 1
ATOM 1204 N N . CYS A 1 161 ? 59.214 -48.892 -31.659 1.00 43.50 161 CYS A N 1
ATOM 1205 C CA . CYS A 1 161 ? 58.288 -48.284 -30.703 1.00 43.50 161 CYS A CA 1
ATOM 1206 C C . CYS A 1 161 ? 58.439 -48.954 -29.324 1.00 43.50 161 CYS A C 1
ATOM 1208 O O . CYS A 1 161 ? 58.577 -50.177 -29.245 1.00 43.50 161 CYS A O 1
ATOM 1210 N N . SER A 1 162 ? 58.380 -48.156 -28.257 1.00 52.59 162 SER A N 1
ATOM 1211 C CA . SER A 1 162 ? 58.262 -48.605 -26.865 1.00 52.59 162 SER A CA 1
ATOM 1212 C C . SER A 1 162 ? 57.024 -47.972 -26.230 1.00 52.59 162 SER A C 1
ATOM 1214 O O . SER A 1 162 ? 56.878 -46.748 -26.239 1.00 52.59 162 SER A O 1
ATOM 1216 N N . GLU A 1 163 ? 56.148 -48.830 -25.713 1.00 47.56 163 GLU A N 1
ATOM 1217 C CA . GLU A 1 163 ? 54.944 -48.510 -24.946 1.00 47.56 163 GLU A CA 1
ATOM 1218 C C . GLU A 1 163 ? 55.286 -47.797 -23.629 1.00 47.56 163 GLU A C 1
ATOM 1220 O O . GLU A 1 163 ? 56.299 -48.083 -22.991 1.00 47.56 163 GLU A O 1
ATOM 1225 N N . GLY A 1 164 ? 54.423 -46.863 -23.226 1.00 44.34 164 GLY A N 1
ATOM 1226 C CA . GLY A 1 164 ? 54.506 -46.125 -21.969 1.00 44.34 164 GLY A CA 1
ATOM 1227 C C . GLY A 1 164 ? 53.108 -45.925 -21.393 1.00 44.34 164 GLY A C 1
ATOM 1228 O O . GLY A 1 164 ? 52.208 -45.448 -22.076 1.00 44.34 164 GLY A O 1
ATOM 1229 N N . GLU A 1 165 ? 52.953 -46.362 -20.153 1.00 42.94 165 GLU A N 1
ATOM 1230 C CA . GLU A 1 165 ? 51.730 -46.787 -19.481 1.00 42.94 165 GLU A CA 1
ATOM 1231 C C . GLU A 1 165 ? 51.000 -45.658 -18.719 1.00 42.94 165 GLU A C 1
ATOM 1233 O O . GLU A 1 165 ? 51.519 -44.566 -18.499 1.00 42.94 165 GLU A O 1
ATOM 1238 N N . TRP A 1 166 ? 49.760 -45.968 -18.341 1.00 43.06 166 TRP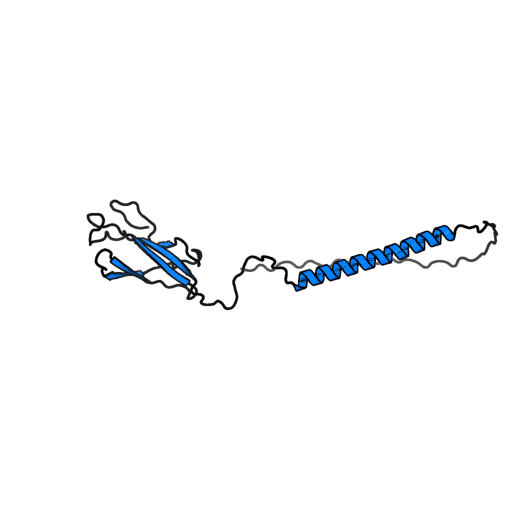 A N 1
ATOM 1239 C CA . TRP A 1 166 ? 48.714 -45.177 -17.688 1.00 43.06 166 TRP A CA 1
ATOM 1240 C C . TRP A 1 166 ? 49.067 -44.524 -16.346 1.00 43.06 166 TRP A C 1
ATOM 1242 O O . TRP A 1 166 ? 49.681 -45.175 -15.516 1.00 43.06 166 TRP A O 1
ATOM 1252 N N . LEU A 1 167 ? 48.462 -43.359 -16.048 1.00 46.19 167 LEU A N 1
ATOM 1253 C CA . LEU A 1 167 ? 47.936 -43.017 -14.709 1.00 46.19 167 LEU A CA 1
ATOM 1254 C C . LEU A 1 167 ? 46.804 -41.958 -14.792 1.00 46.19 167 LEU A C 1
ATOM 1256 O O . LEU A 1 167 ? 47.012 -40.898 -15.385 1.00 46.19 167 LEU A O 1
ATOM 1260 N N . PRO A 1 168 ? 45.627 -42.179 -14.167 1.00 50.84 168 PRO A N 1
ATOM 1261 C CA . PRO A 1 168 ? 44.593 -41.163 -13.975 1.00 50.84 168 PRO A CA 1
ATOM 1262 C C . PRO A 1 168 ? 44.626 -40.618 -12.536 1.00 50.84 168 PRO A C 1
ATOM 1264 O O . PRO A 1 168 ? 44.618 -41.393 -11.584 1.00 50.84 168 PRO A O 1
ATOM 1267 N N . HIS A 1 169 ? 44.599 -39.294 -12.347 1.00 43.69 169 HIS A N 1
ATOM 1268 C CA . HIS A 1 169 ? 44.434 -38.699 -11.015 1.00 43.69 169 HIS A CA 1
ATOM 1269 C C . HIS A 1 169 ? 43.178 -37.816 -10.913 1.00 43.69 169 HIS A C 1
ATOM 1271 O O . HIS A 1 169 ? 43.108 -36.717 -11.449 1.00 43.69 169 HIS A O 1
ATOM 1277 N N . HIS A 1 170 ? 42.215 -38.382 -10.182 1.00 45.62 170 HIS A N 1
ATOM 1278 C CA . HIS A 1 170 ? 41.342 -37.814 -9.149 1.00 45.62 170 HIS A CA 1
ATOM 1279 C C . HIS A 1 170 ? 40.477 -36.564 -9.395 1.00 45.62 170 HIS A C 1
ATOM 1281 O O . HIS A 1 170 ? 40.921 -35.422 -9.436 1.00 45.62 170 HIS A O 1
ATOM 1287 N N . TYR A 1 171 ? 39.174 -36.854 -9.336 1.00 41.69 171 TYR A N 1
ATOM 1288 C CA . TYR A 1 171 ? 38.087 -36.094 -8.723 1.00 41.69 171 TYR A CA 1
ATOM 1289 C C . TYR A 1 171 ? 38.480 -35.224 -7.516 1.00 41.69 171 TYR A C 1
ATOM 1291 O O . TYR A 1 171 ? 39.107 -35.710 -6.575 1.00 41.69 171 TYR A O 1
ATOM 1299 N N . HIS A 1 172 ? 37.920 -34.011 -7.456 1.00 41.41 172 HIS A N 1
ATOM 1300 C CA . HIS A 1 172 ? 37.507 -33.416 -6.187 1.00 41.41 172 HIS A CA 1
ATOM 1301 C C . HIS A 1 172 ? 36.147 -32.721 -6.308 1.00 41.41 172 HIS A C 1
ATOM 1303 O O . HIS A 1 172 ? 35.885 -31.901 -7.184 1.00 41.41 172 HIS A O 1
ATOM 1309 N N . THR A 1 173 ? 35.282 -33.139 -5.397 1.00 46.25 173 THR A N 1
ATOM 1310 C CA . THR A 1 173 ? 33.884 -32.799 -5.174 1.00 46.25 173 THR A CA 1
ATOM 1311 C C . THR A 1 173 ? 33.696 -31.483 -4.417 1.00 46.25 173 THR A C 1
ATOM 1313 O O . THR A 1 173 ? 34.412 -31.215 -3.458 1.00 46.25 173 THR A O 1
ATOM 1316 N N . SER A 1 174 ? 32.625 -30.783 -4.798 1.00 42.81 174 SER A N 1
ATOM 1317 C CA . SER A 1 174 ? 31.593 -30.199 -3.924 1.00 42.81 174 SER A CA 1
ATOM 1318 C C . SER A 1 174 ? 31.953 -29.076 -2.944 1.00 42.81 174 SER A C 1
ATOM 1320 O O . SER A 1 174 ? 32.592 -29.287 -1.920 1.00 42.81 174 SER A O 1
ATOM 1322 N N . GLY A 1 175 ? 31.329 -27.916 -3.171 1.00 42.09 175 GLY A N 1
ATOM 1323 C CA . GLY A 1 175 ? 30.991 -26.941 -2.133 1.00 42.09 175 GLY A CA 1
ATOM 1324 C C . GLY A 1 175 ? 29.486 -26.661 -2.157 1.00 42.09 175 GLY A C 1
ATOM 1325 O O . GLY A 1 175 ? 28.967 -26.165 -3.155 1.00 42.09 175 GLY A O 1
ATOM 1326 N N . VAL A 1 176 ? 28.791 -27.007 -1.070 1.00 38.78 176 VAL A N 1
ATOM 1327 C CA . VAL A 1 176 ? 27.382 -26.673 -0.795 1.00 38.78 176 VAL A CA 1
ATOM 1328 C C . VAL A 1 176 ? 27.340 -25.328 -0.069 1.00 38.78 176 VAL A C 1
ATOM 1330 O O . VAL A 1 176 ? 28.145 -25.083 0.828 1.00 38.78 176 VAL A O 1
ATOM 1333 N N . ARG A 1 177 ? 26.412 -24.456 -0.470 1.00 38.78 177 ARG A N 1
ATOM 1334 C CA . ARG A 1 177 ? 26.166 -23.143 0.134 1.00 38.78 177 ARG A CA 1
ATOM 1335 C C . ARG A 1 177 ? 24.843 -23.214 0.907 1.00 38.78 177 ARG A C 1
ATOM 1337 O O . ARG A 1 177 ? 23.878 -23.764 0.380 1.00 38.78 177 ARG A O 1
ATOM 1344 N N . ILE A 1 178 ? 24.865 -22.723 2.146 1.00 47.34 178 ILE A N 1
ATOM 1345 C CA . ILE A 1 178 ? 23.695 -22.507 3.015 1.00 47.34 178 ILE A CA 1
ATOM 1346 C C . ILE A 1 178 ? 22.826 -21.405 2.404 1.00 47.34 178 ILE A C 1
ATOM 1348 O O . ILE A 1 178 ? 23.429 -20.445 1.862 1.00 47.34 178 ILE A O 1
#

Nearest PDB structures (foldseek):
  6o2u-assembly1_A-2  TM=8.451E-01  e=7.880E-11  Homo sapiens
  6o2u-assembly2_B-3  TM=9.181E-01  e=2.287E-09  Homo sapiens
  6o2w-assembly1_B  TM=8.465E-01  e=1.376E-09  Homo sapiens
  6o2v-assembly2_B  TM=9.065E-01  e=1.985E-08  Homo sapiens

Foldseek 3Di:
DFDDDPDDDDAQEAEPEEPVGDPDDFPDKDKDFPDDPVQDTDIDIDGDDDPQKDWDDKDKDFDADPHPSHPHTDPRRIHMYTYIYTPCVPPPDDPPPPPPPPPDPVNVVVVVVVVVVVVVVVVVVVVVVVVVVVVVVVVPDDDDDDDDDDDDDDDDDDDDDDDDDDDDDDDDDDDDDD

Radius of gyration: 42.54 Å; Cα contacts (8 Å, |Δi|>4): 169; chains: 1; bounding box: 96×71×88 Å

Secondary structure (DSSP, 8-state):
----SSSPP--SEEE---TT-SSS--S-EEEEEEEE-SSSEEEEEEE---TTEEEEEEEEE--BSSSTT-SSB-TT--EEEEEEEE--TT-SS-----------HHHHHHHHHHHHHHHHHHHHHHHHHHHHHHHHHHS-S-------------PPPP--------------------

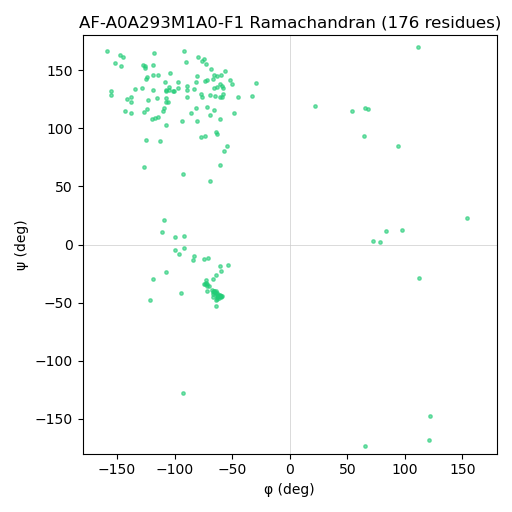Organism: Ornithodoros erraticus (NCBI:txid265619)

Solvent-accessible surface area (backbone atoms only — not comparable to full-atom values): 11641 Å² total; per-residue (Å²): 107,20,44,55,92,88,56,81,63,45,62,39,70,38,75,79,29,54,83,54,41,64,85,82,67,60,95,56,74,53,71,41,82,74,50,68,84,84,86,51,76,39,72,48,73,47,64,74,68,60,75,41,47,41,80,54,64,74,45,80,47,65,42,30,58,91,42,90,83,40,97,48,66,38,83,61,21,53,21,37,40,32,21,28,25,60,63,66,54,72,79,72,78,75,84,81,62,76,88,69,84,72,77,49,79,63,55,57,50,50,52,51,53,50,50,51,53,53,50,49,52,50,52,53,51,48,51,51,50,50,51,52,54,54,50,54,70,69,62,77,72,82,81,79,89,74,88,75,90,73,92,79,85,84,85,82,85,86,84,82,91,79,92,83,84,91,86,88,84,77,88,85,81,89,84,89,81,132

Mean predicted aligned error: 19.75 Å

Sequence (178 aa):
MTTGRRSRPIPQLRCVGGSAGCSNPPDVVQCYNRGMDGNDVQWECKAEMSKAQRFGALRVICEGYDYPGDPYILQGSCGLEYKLELTGYGDKHGSRGSYHHHGSSGDFLYFCFGALILGFVIVVCCIICVACIAAVSSSDTGTVYTAVHTQDPYAPSAPHCSEGEWLPHHYHTSGVRI

pLDDT: mean 75.76, std 21.2, range [36.5, 97.88]

InterPro domains:
  IPR009567 Store-operated calcium entry-associated regulatory factor [PF06682] (1-106)
  IPR009567 Store-operated calcium entry-associated regulatory factor [PTHR15929] (1-142)